Protein AF-A0A812RNB4-F1 (afdb_monomer)

Mean predicted aligned error: 12.0 Å

Solvent-accessible surface area (backbone atoms only — not comparable to full-atom values): 16875 Å² total; per-residue (Å²): 140,83,82,80,74,86,53,72,66,60,58,54,56,66,60,72,70,69,96,80,83,89,75,88,84,86,41,79,66,60,53,51,52,50,57,51,48,50,57,51,41,53,50,50,52,50,51,50,54,50,50,53,50,50,50,54,50,51,52,52,49,51,53,48,42,62,69,29,54,70,90,65,76,49,40,36,34,37,42,73,89,81,45,88,42,74,38,59,64,68,49,54,68,63,43,36,67,64,71,56,52,77,64,80,80,35,28,44,36,42,35,38,27,36,82,40,60,73,92,49,39,90,76,42,85,76,53,42,79,55,96,92,42,33,28,34,77,74,34,74,53,68,45,81,44,44,93,36,50,40,67,35,85,64,89,50,102,52,17,46,54,72,67,54,51,50,54,47,40,47,48,60,73,68,59,83,59,52,51,29,26,40,36,37,41,38,39,49,46,60,86,68,52,68,57,53,46,48,51,52,52,51,51,28,40,75,57,68,37,90,50,53,70,50,69,50,72,45,44,72,47,79,46,48,34,38,44,66,33,44,69,30,47,27,63,71,31,67,66,48,48,51,56,25,56,74,33,66,70,47,32,66,54,48,56,58,51,47,65,69,41,40,66,49,61,76,37,64,33,37,28,28,48,72,65,57,66,68,63,53,41,68,75,45,59,81,32,53,40,53,80,40,78,49,92,122

Radius of gyration: 32.08 Å; Cα contacts (8 Å, |Δi|>4): 403; chains: 1; bounding box: 84×55×82 Å

pLDDT: mean 81.85, std 12.14, range [37.28, 93.94]

Nearest PDB structures (foldseek):
  4g1g-assembly1_A  TM=2.747E-01  e=9.070E+00  Newcastle disease virus (STRAIN AUSTRALIA-VICTORIA/32)

Sequence (296 aa):
VQKDSPNAKEILIAVGGGTGAGTGTGSAKMDRDLIRRMRYQDKVVLVLMLAAYFIALMFTASLAYRQASNSSPVRFYGDPRVEDLMTDNADADDFLHVFAQPPRSVQLCIQGMLPVPTLLAHLVDGSLEWQGCFYRHVFSFGLDLTPFIVHEEEGRSSGLEADGVETLRKFLREDVNDLATVQLVKEVSWDRWEELATNIKHKIRQKGFDGLIHVSWRNTETLTVYKNRTWANFLHRGITRVLLALSVVGYMWYAPYMYFRQRGPEVHPKFKVDIDIESYWQLIGEKINERGFDPQ

Secondary structure (DSSP, 8-state):
---PPPPHHHHHHHHTT--------S-HHHHHHHHHHHHHHHHHHHHHHHHHHHHHHHHHHHHHHHHH----S--EEE-TTT---EES---HHHHHHHHSPPPS--EEEEEEEEEE-GGGTTTSTTEEEETTEEEEEEEEEEEE-GGGEEE--SSSTT---HHHHHHHHHHHHH---TT--EEEEEEEE-TTHHHHHHHHHHHHHHTT--SEEEEEEE-EEEEEEEE--HHHHHHHSHHHHHHHHHSHHHHHHHHHHHHHHS---EE--EEEE-S-HHHHHHHHTTTEETTEE---

Structure (mmCIF, N/CA/C/O backbone):
data_AF-A0A812RNB4-F1
#
_entry.id   AF-A0A812RNB4-F1
#
loop_
_atom_site.group_PDB
_atom_site.id
_atom_site.type_symbol
_atom_site.label_atom_id
_atom_site.label_alt_id
_atom_site.label_comp_id
_atom_site.label_asym_id
_atom_site.label_entity_id
_atom_site.label_seq_id
_atom_site.pdbx_PDB_ins_code
_atom_site.Cartn_x
_atom_site.Cartn_y
_atom_site.Cartn_z
_atom_site.occupancy
_atom_site.B_iso_or_equiv
_atom_site.auth_seq_id
_atom_site.auth_comp_id
_atom_site.auth_asym_id
_atom_site.auth_atom_id
_atom_site.pdbx_PDB_model_num
ATOM 1 N N . VAL A 1 1 ? 36.176 37.727 -45.008 1.00 39.59 1 VAL A N 1
ATOM 2 C CA . VAL A 1 1 ? 36.807 36.850 -43.991 1.00 39.59 1 VAL A CA 1
ATOM 3 C C . VAL A 1 1 ? 36.036 35.545 -43.978 1.00 39.59 1 VAL A C 1
ATOM 5 O O . VAL A 1 1 ? 34.928 35.497 -43.461 1.00 39.59 1 VAL A O 1
ATOM 8 N N . GLN A 1 2 ? 36.559 34.551 -44.689 1.00 37.28 2 GLN A N 1
ATOM 9 C CA . GLN A 1 2 ? 35.885 33.287 -44.973 1.00 37.28 2 GLN A CA 1
ATOM 10 C C . GLN A 1 2 ? 36.116 32.342 -43.790 1.00 37.28 2 GLN A C 1
ATOM 12 O O . GLN A 1 2 ? 37.248 32.139 -43.357 1.00 37.28 2 GLN A O 1
ATOM 17 N N . LYS A 1 3 ? 35.026 31.885 -43.175 1.00 44.44 3 LYS A N 1
ATOM 18 C CA . LYS A 1 3 ? 35.033 31.101 -41.938 1.00 44.44 3 LYS A CA 1
ATOM 19 C C . LYS A 1 3 ? 35.119 29.623 -42.316 1.00 44.44 3 LYS A C 1
ATOM 21 O O . LYS A 1 3 ? 34.094 28.952 -42.389 1.00 44.44 3 LYS A O 1
ATOM 26 N N . ASP A 1 4 ? 36.329 29.152 -42.604 1.00 50.94 4 ASP A N 1
ATOM 27 C CA . ASP A 1 4 ? 36.563 27.745 -42.933 1.00 50.94 4 ASP A CA 1
ATOM 28 C C . ASP A 1 4 ? 36.151 26.858 -41.755 1.00 50.94 4 ASP A C 1
ATOM 30 O O . ASP A 1 4 ? 36.626 26.995 -40.622 1.00 50.94 4 ASP A O 1
ATOM 34 N N . SER A 1 5 ? 35.192 25.975 -42.023 1.00 51.00 5 SER A N 1
ATOM 35 C CA . SER A 1 5 ? 34.792 24.925 -41.093 1.00 51.00 5 SER A CA 1
ATOM 36 C C . SER A 1 5 ? 35.886 23.857 -41.065 1.00 51.00 5 SER A C 1
ATOM 38 O O . SER A 1 5 ? 36.316 23.421 -42.132 1.00 51.00 5 SER A O 1
ATOM 40 N N . PRO A 1 6 ? 36.366 23.448 -39.878 1.00 55.75 6 PRO A N 1
ATOM 41 C CA . PRO A 1 6 ? 37.487 22.523 -39.774 1.00 55.75 6 PRO A CA 1
ATOM 42 C C . PRO A 1 6 ? 37.132 21.166 -40.390 1.00 55.75 6 PRO A C 1
ATOM 44 O O . PRO A 1 6 ? 36.057 20.615 -40.145 1.00 55.75 6 PRO A O 1
ATOM 47 N N . ASN A 1 7 ? 38.051 20.638 -41.196 1.00 68.94 7 ASN A N 1
ATOM 48 C CA . ASN A 1 7 ? 37.883 19.392 -41.934 1.00 68.94 7 ASN A CA 1
ATOM 49 C C . ASN A 1 7 ? 37.994 18.193 -40.971 1.00 68.94 7 ASN A C 1
ATOM 51 O O . ASN A 1 7 ? 38.872 18.164 -40.109 1.00 68.94 7 ASN A O 1
ATOM 55 N N . ALA A 1 8 ? 37.139 17.175 -41.113 1.00 59.25 8 ALA A N 1
ATOM 56 C CA . ALA A 1 8 ? 37.079 16.029 -40.192 1.00 59.25 8 ALA A CA 1
ATOM 57 C C . ALA A 1 8 ? 38.430 15.297 -40.036 1.00 59.25 8 ALA A C 1
ATOM 59 O O . ALA A 1 8 ? 38.740 14.773 -38.967 1.00 59.25 8 ALA A O 1
ATOM 60 N N . LYS A 1 9 ? 39.270 15.326 -41.079 1.00 59.88 9 LYS A N 1
ATOM 61 C CA . LYS A 1 9 ? 40.642 14.795 -41.047 1.00 59.88 9 LYS A CA 1
ATOM 62 C C . LYS A 1 9 ? 41.574 15.575 -40.117 1.00 59.88 9 LYS A C 1
ATOM 64 O O . LYS A 1 9 ? 42.386 14.961 -39.436 1.00 59.88 9 LYS A O 1
ATOM 69 N N . GLU A 1 10 ? 41.455 16.899 -40.058 1.00 61.97 10 GLU A N 1
ATOM 70 C CA . GLU A 1 10 ? 42.281 17.734 -39.173 1.00 61.97 10 GLU A CA 1
ATOM 71 C C . GLU A 1 10 ? 41.928 17.502 -37.703 1.00 61.97 10 GLU A C 1
ATOM 73 O O . GLU A 1 10 ? 42.813 17.462 -36.850 1.00 61.97 10 GLU A O 1
ATOM 78 N N . ILE A 1 11 ? 40.644 17.270 -37.417 1.00 61.22 11 ILE A N 1
ATOM 79 C CA . ILE A 1 11 ? 40.165 16.893 -36.083 1.00 61.22 11 ILE A CA 1
ATOM 80 C C . ILE A 1 11 ? 40.724 15.517 -35.690 1.00 61.22 11 ILE A C 1
ATOM 82 O O . ILE A 1 11 ? 41.212 15.353 -34.576 1.00 61.22 11 ILE A O 1
ATOM 86 N N . LEU A 1 12 ? 40.720 14.547 -36.611 1.00 57.31 12 LEU A N 1
ATOM 87 C CA . LEU A 1 12 ? 41.233 13.195 -36.367 1.00 57.31 12 LEU A CA 1
ATOM 88 C C . LEU A 1 12 ? 42.749 13.184 -36.086 1.00 57.31 12 LEU A C 1
ATOM 90 O O . LEU A 1 12 ? 43.207 12.512 -35.165 1.00 57.31 12 LEU A O 1
ATOM 94 N N . ILE A 1 13 ? 43.522 13.967 -36.847 1.00 64.12 13 ILE A N 1
ATOM 95 C CA . ILE A 1 13 ? 44.979 14.091 -36.681 1.00 64.12 13 ILE A CA 1
ATOM 96 C C . ILE A 1 13 ? 45.325 14.805 -35.367 1.00 64.12 13 ILE A C 1
ATOM 98 O O . ILE A 1 13 ? 46.265 14.407 -34.683 1.00 64.12 13 ILE A O 1
ATOM 102 N N . ALA A 1 14 ? 44.550 15.819 -34.972 1.00 57.12 14 ALA A N 1
ATOM 103 C CA . ALA A 1 14 ? 44.759 16.524 -33.708 1.00 57.12 14 ALA A CA 1
ATOM 104 C C . ALA A 1 14 ? 44.495 15.646 -32.467 1.00 57.12 14 ALA A C 1
ATOM 106 O O . ALA A 1 14 ? 45.086 15.894 -31.421 1.00 57.12 14 ALA A O 1
ATOM 107 N N . VAL A 1 15 ? 43.645 14.618 -32.577 1.00 56.69 15 VAL A N 1
ATOM 108 C CA . VAL A 1 15 ? 43.324 13.679 -31.483 1.00 56.69 15 VAL A CA 1
ATOM 109 C C . VAL A 1 15 ? 44.385 12.576 -31.327 1.00 56.69 15 VAL A C 1
ATOM 111 O O . VAL A 1 15 ? 44.610 12.102 -30.216 1.00 56.69 15 VAL A O 1
ATOM 114 N N . GLY A 1 16 ? 45.081 12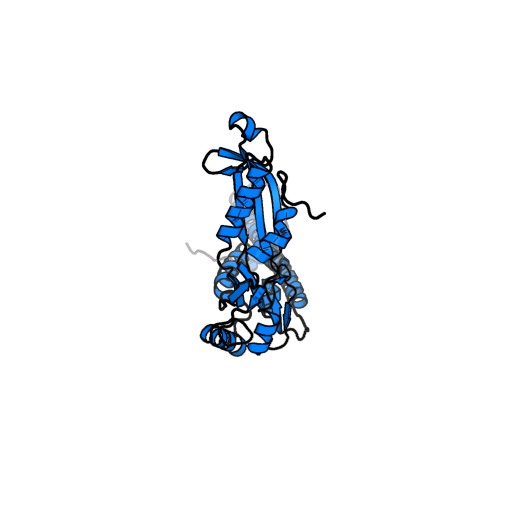.191 -32.402 1.00 55.28 16 GLY A N 1
ATOM 115 C CA . GLY A 1 16 ? 46.075 11.104 -32.392 1.00 55.28 16 GLY A CA 1
ATOM 116 C C . GLY A 1 16 ? 47.450 11.440 -31.789 1.00 55.28 16 GLY A C 1
ATOM 117 O O . GLY A 1 16 ? 48.298 10.557 -31.711 1.00 55.28 16 GLY A O 1
ATOM 118 N N . GLY A 1 17 ? 47.697 12.692 -31.382 1.00 59.34 17 GLY A N 1
ATOM 119 C CA . GLY A 1 17 ? 49.034 13.200 -31.026 1.00 59.34 17 GLY A CA 1
ATOM 120 C C . GLY A 1 17 ? 49.521 12.979 -29.584 1.00 59.34 17 GLY A C 1
ATOM 121 O O . GLY A 1 17 ? 50.677 13.279 -29.300 1.00 59.34 17 GLY A O 1
ATOM 122 N N . GLY A 1 18 ? 48.690 12.450 -28.680 1.00 48.50 18 GLY A N 1
ATOM 123 C CA . GLY A 1 18 ? 49.078 12.172 -27.287 1.00 48.50 18 GLY A CA 1
ATOM 124 C C . GLY A 1 18 ? 49.087 13.393 -26.347 1.00 48.50 18 GLY A C 1
ATOM 125 O O . GLY A 1 18 ? 49.234 14.543 -26.754 1.00 48.50 18 GLY A O 1
ATOM 126 N N . THR A 1 19 ? 48.885 13.140 -25.050 1.00 48.94 19 THR A N 1
ATOM 127 C CA . THR A 1 19 ? 48.767 14.134 -23.964 1.00 48.94 19 THR A CA 1
ATOM 128 C C . THR A 1 19 ? 50.142 14.593 -23.456 1.00 48.94 19 THR A C 1
ATOM 130 O O . THR A 1 19 ? 50.545 14.259 -22.345 1.00 48.94 19 THR A O 1
ATOM 133 N N . GLY A 1 20 ? 50.903 15.321 -24.271 1.00 48.19 20 GLY A N 1
ATOM 134 C CA . GLY A 1 20 ? 52.162 15.947 -23.847 1.00 48.19 20 GLY A CA 1
ATOM 135 C C . GLY A 1 20 ? 51.942 17.396 -23.417 1.00 48.19 20 GLY A C 1
ATOM 136 O O . GLY A 1 20 ? 51.876 18.279 -24.268 1.00 48.19 20 GLY A O 1
ATOM 137 N N . ALA A 1 21 ? 51.816 17.655 -22.114 1.00 48.50 21 ALA A N 1
ATOM 138 C CA . ALA A 1 21 ? 51.776 19.008 -21.562 1.00 48.50 21 ALA A CA 1
ATOM 139 C C . ALA A 1 21 ? 53.183 19.467 -21.149 1.00 48.50 21 ALA A C 1
ATOM 141 O O . ALA A 1 21 ? 53.895 18.737 -20.465 1.00 48.50 21 ALA A O 1
ATOM 142 N N . GLY A 1 22 ? 53.531 20.710 -21.490 1.00 47.00 22 GLY A N 1
ATOM 143 C CA . GLY A 1 22 ? 54.577 21.463 -20.794 1.00 47.00 22 GLY A CA 1
ATOM 144 C C . GLY A 1 22 ? 55.766 21.867 -21.656 1.00 47.00 22 GLY A C 1
ATOM 145 O O . GLY A 1 22 ? 56.783 21.188 -21.667 1.00 47.00 22 GLY A O 1
ATOM 146 N N . THR A 1 23 ? 55.649 23.001 -22.347 1.00 45.19 23 THR A N 1
ATOM 147 C CA . THR A 1 23 ? 56.653 24.087 -22.420 1.00 45.19 23 THR A CA 1
ATOM 148 C C . THR A 1 23 ? 56.200 25.087 -23.485 1.00 45.19 23 THR A C 1
ATOM 150 O O . THR A 1 23 ? 55.916 24.722 -24.624 1.00 45.19 23 THR A O 1
ATOM 153 N N . GLY A 1 24 ? 56.045 26.356 -23.093 1.00 49.50 24 GLY A N 1
ATOM 154 C CA . GLY A 1 24 ? 55.652 27.428 -24.007 1.00 49.50 24 GLY A CA 1
ATOM 155 C C . GLY A 1 24 ? 56.686 27.568 -25.119 1.00 49.50 24 GLY A C 1
ATOM 156 O O . GLY A 1 24 ? 57.874 27.731 -24.853 1.00 49.50 24 GLY A O 1
ATOM 157 N N . THR A 1 25 ? 56.234 27.500 -26.368 1.00 56.12 25 THR A N 1
ATOM 158 C CA . THR A 1 25 ? 57.116 27.465 -27.550 1.00 56.12 25 THR A CA 1
ATOM 159 C C . THR A 1 25 ? 57.567 28.857 -28.010 1.00 56.12 25 THR A C 1
ATOM 161 O O . THR A 1 25 ? 58.155 29.011 -29.078 1.00 56.12 25 THR A O 1
ATOM 164 N N . GLY A 1 26 ? 57.283 29.893 -27.213 1.00 53.47 26 GLY A N 1
ATOM 165 C CA . GLY A 1 26 ? 57.751 31.261 -27.439 1.00 53.47 26 GLY A CA 1
ATOM 166 C C . GLY A 1 26 ? 57.044 32.016 -28.570 1.00 53.47 26 GLY A C 1
ATOM 167 O O . GLY A 1 26 ? 57.447 33.134 -28.882 1.00 53.47 26 GLY A O 1
ATOM 168 N N . SER A 1 27 ? 55.983 31.469 -29.181 1.00 58.19 27 SER A N 1
ATOM 169 C CA . SER A 1 27 ? 55.213 32.179 -30.211 1.00 58.19 27 SER A CA 1
ATOM 170 C C . SER A 1 27 ? 53.708 32.195 -29.918 1.00 58.19 27 SER A C 1
ATOM 172 O O . SER A 1 27 ? 53.047 31.164 -29.805 1.00 58.19 27 SER A O 1
ATOM 174 N N . ALA A 1 28 ? 53.130 33.400 -29.859 1.00 57.22 28 ALA A N 1
ATOM 175 C CA . ALA A 1 28 ? 51.725 33.616 -29.494 1.00 57.22 28 ALA A CA 1
ATOM 176 C C . ALA A 1 28 ? 50.710 32.985 -30.472 1.00 57.22 28 ALA A C 1
ATOM 178 O O . ALA A 1 28 ? 49.550 32.778 -30.111 1.00 57.22 28 ALA A O 1
ATOM 179 N N . LYS A 1 29 ? 51.119 32.689 -31.716 1.00 59.09 29 LYS A N 1
ATOM 180 C CA . LYS A 1 29 ? 50.293 31.948 -32.685 1.00 59.09 29 LYS A CA 1
ATOM 181 C C . LYS A 1 29 ? 50.290 30.445 -32.392 1.00 59.09 29 LYS A C 1
ATOM 183 O O . LYS A 1 29 ? 49.218 29.849 -32.394 1.00 59.09 29 LYS A O 1
ATOM 188 N N . MET A 1 30 ? 51.449 29.862 -32.079 1.00 59.09 30 MET A N 1
ATOM 189 C CA . MET A 1 30 ? 51.566 28.432 -31.779 1.00 59.09 30 MET A CA 1
ATOM 190 C C . MET A 1 30 ? 50.922 28.086 -30.436 1.00 59.09 30 MET A C 1
ATOM 192 O O . MET A 1 30 ? 50.197 27.101 -30.362 1.00 59.09 30 MET A O 1
ATOM 196 N N . ASP A 1 31 ? 51.055 28.952 -29.426 1.00 57.94 31 ASP A N 1
ATOM 197 C CA . ASP A 1 31 ? 50.387 28.770 -28.131 1.00 57.94 31 ASP A CA 1
ATOM 198 C C . ASP A 1 31 ? 48.853 28.899 -28.247 1.00 57.94 31 ASP A C 1
ATOM 200 O O . ASP A 1 31 ? 48.115 28.148 -27.606 1.00 57.94 31 ASP A O 1
ATOM 204 N N . ARG A 1 32 ? 48.334 29.786 -29.118 1.00 63.91 32 ARG A N 1
ATOM 205 C CA . ARG A 1 32 ? 46.885 29.861 -29.404 1.00 63.91 32 ARG A CA 1
ATOM 206 C C . ARG A 1 32 ? 46.358 28.594 -30.074 1.00 63.91 32 ARG A C 1
ATOM 208 O O . ARG A 1 32 ? 45.274 28.140 -29.707 1.00 63.91 32 ARG A O 1
ATOM 215 N N . ASP A 1 33 ? 47.100 28.024 -31.018 1.00 65.75 33 ASP A N 1
ATOM 216 C CA . ASP A 1 33 ? 46.712 26.775 -31.680 1.00 65.75 33 ASP A CA 1
ATOM 217 C C . ASP A 1 33 ? 46.832 25.562 -30.748 1.00 65.75 33 ASP A C 1
ATOM 219 O O . ASP A 1 33 ? 45.961 24.690 -30.777 1.00 65.75 33 ASP A O 1
ATOM 223 N N . LEU A 1 34 ? 47.824 25.536 -29.852 1.00 62.16 34 LEU A N 1
ATOM 224 C CA . LEU A 1 34 ? 47.965 24.514 -28.807 1.00 62.16 34 LEU A CA 1
ATOM 225 C C . LEU A 1 34 ? 46.780 24.543 -27.831 1.00 62.16 34 LEU A C 1
ATOM 227 O O . LEU A 1 34 ? 46.135 23.519 -27.611 1.00 62.16 34 LEU A O 1
ATOM 231 N N . ILE A 1 35 ? 46.399 25.730 -27.343 1.00 64.75 35 ILE A N 1
ATOM 232 C CA . ILE A 1 35 ? 45.213 25.919 -26.487 1.00 64.75 35 ILE A CA 1
ATOM 233 C C . ILE A 1 35 ? 43.921 25.532 -27.228 1.00 64.75 35 ILE A C 1
ATOM 235 O O . ILE A 1 35 ? 42.968 25.035 -26.618 1.00 64.75 35 ILE A O 1
ATOM 239 N N . ARG A 1 36 ? 43.847 25.764 -28.545 1.00 66.06 36 ARG A N 1
ATOM 240 C CA . ARG A 1 36 ? 42.686 25.380 -29.360 1.00 66.06 36 ARG A CA 1
ATOM 241 C C . ARG A 1 36 ? 42.587 23.858 -29.514 1.00 66.06 36 ARG A C 1
ATOM 243 O O . ARG A 1 36 ? 41.486 23.326 -29.396 1.00 66.06 36 ARG A O 1
ATOM 250 N N . ARG A 1 37 ? 43.711 23.163 -29.721 1.00 66.75 37 ARG A N 1
ATOM 251 C CA . ARG A 1 37 ? 43.791 21.692 -29.810 1.00 66.75 37 ARG A CA 1
ATOM 252 C C . ARG A 1 37 ? 43.463 21.017 -28.483 1.00 66.75 37 ARG A C 1
ATOM 254 O O . ARG A 1 37 ? 42.636 20.114 -28.490 1.00 66.75 37 ARG A O 1
ATOM 261 N N . MET A 1 38 ? 43.985 21.525 -27.363 1.00 65.94 38 MET A N 1
ATOM 262 C CA . MET A 1 38 ? 43.623 21.032 -26.025 1.00 65.94 38 MET A CA 1
ATOM 263 C C . MET A 1 38 ? 42.113 21.131 -25.785 1.00 65.94 38 MET A C 1
ATOM 265 O O . MET A 1 38 ? 41.489 20.157 -25.387 1.00 65.94 38 MET A O 1
ATOM 269 N N . ARG A 1 39 ? 41.476 22.253 -26.156 1.00 74.62 39 ARG A N 1
ATOM 270 C CA . ARG A 1 39 ? 40.015 22.401 -26.027 1.00 74.62 39 ARG A CA 1
ATOM 271 C C . ARG A 1 39 ? 39.206 21.445 -26.906 1.00 74.62 39 ARG A C 1
ATOM 273 O O . ARG A 1 39 ? 38.095 21.084 -26.524 1.00 74.62 39 ARG A O 1
ATOM 280 N N . TYR A 1 40 ? 39.696 21.073 -28.089 1.00 76.19 40 TYR A N 1
ATOM 281 C CA . TYR A 1 40 ? 39.024 20.067 -28.920 1.00 76.19 40 TYR A CA 1
ATOM 282 C C . TYR A 1 40 ? 39.251 18.656 -28.385 1.00 76.19 40 TYR A C 1
ATOM 284 O O . TYR A 1 40 ? 38.309 17.871 -28.344 1.00 76.19 40 TYR A O 1
ATOM 292 N N . GLN A 1 41 ? 40.463 18.358 -27.928 1.00 74.88 41 GLN A N 1
ATOM 293 C CA . GLN A 1 41 ? 40.821 17.076 -27.340 1.00 74.88 41 GLN A CA 1
ATOM 294 C C . GLN A 1 41 ? 40.041 16.820 -26.045 1.00 74.88 41 GLN A C 1
ATOM 296 O O . GLN A 1 41 ? 39.418 15.770 -25.933 1.00 74.88 41 GLN A O 1
ATOM 301 N N . ASP A 1 42 ? 39.944 17.799 -25.143 1.00 79.25 42 ASP A N 1
ATOM 302 C CA . ASP A 1 42 ? 39.138 17.700 -23.918 1.00 79.25 42 ASP A CA 1
ATOM 303 C C . ASP A 1 42 ? 37.658 17.452 -24.229 1.00 79.25 42 ASP A C 1
ATOM 305 O O . ASP A 1 42 ? 37.008 16.626 -23.591 1.00 79.25 42 ASP A O 1
ATOM 309 N N . LYS A 1 43 ? 37.115 18.112 -25.263 1.00 82.50 43 LYS A N 1
ATOM 310 C CA . LYS A 1 43 ? 35.740 17.866 -25.722 1.00 82.50 43 LYS A CA 1
ATOM 311 C C . LYS A 1 43 ? 35.559 16.457 -26.279 1.00 82.50 43 LYS A C 1
ATOM 313 O O . LYS A 1 43 ? 34.541 15.835 -25.998 1.00 82.50 43 LYS A O 1
ATOM 318 N N . VAL A 1 44 ? 36.517 15.954 -27.058 1.00 86.38 44 VAL A N 1
ATOM 319 C CA . VAL A 1 44 ? 36.470 14.594 -27.617 1.00 86.38 44 VAL A CA 1
ATOM 320 C C . VAL A 1 44 ? 36.559 13.554 -26.504 1.00 86.38 44 VAL A C 1
ATOM 322 O O . VAL A 1 44 ? 35.759 12.623 -26.490 1.00 86.38 44 VAL A O 1
ATOM 325 N N . VAL A 1 45 ? 37.465 13.739 -25.542 1.00 87.56 45 VAL A N 1
ATOM 326 C CA . VAL A 1 45 ? 37.587 12.870 -24.364 1.00 87.56 45 VAL A CA 1
ATOM 327 C C . VAL A 1 45 ? 36.291 12.878 -23.554 1.00 87.56 45 VAL A C 1
ATOM 329 O O . VAL A 1 45 ? 35.794 11.813 -23.201 1.00 87.56 45 VAL A O 1
ATOM 332 N N . LEU A 1 46 ? 35.688 14.049 -23.328 1.00 87.31 46 LEU A N 1
ATOM 333 C CA . LEU A 1 46 ? 34.408 14.168 -22.627 1.00 87.31 46 LEU A CA 1
ATOM 334 C C . LEU A 1 46 ? 33.272 13.451 -23.373 1.00 87.31 46 LEU A C 1
ATOM 336 O O . LEU A 1 46 ? 32.489 12.739 -22.747 1.00 87.31 46 LEU A O 1
ATOM 340 N N . VAL A 1 47 ? 33.195 13.582 -24.703 1.00 89.19 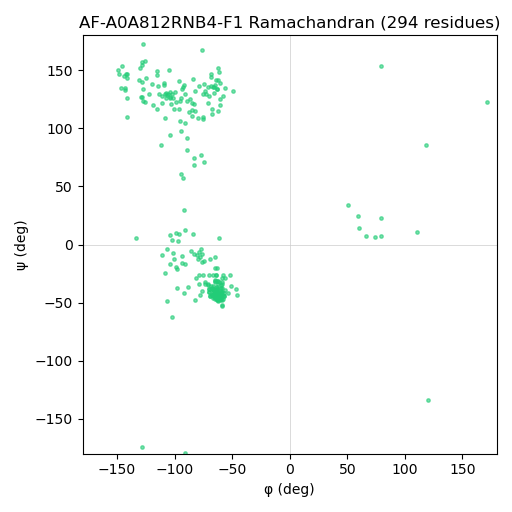47 VAL A N 1
ATOM 341 C CA . VAL A 1 47 ? 32.207 12.868 -25.533 1.00 89.19 47 VAL A CA 1
ATOM 342 C C . VAL A 1 47 ? 32.435 11.357 -25.494 1.00 89.19 47 VAL A C 1
ATOM 344 O O . VAL A 1 47 ? 31.472 10.603 -25.384 1.00 89.19 47 VAL A O 1
ATOM 347 N N . LEU A 1 48 ? 33.688 10.901 -25.541 1.00 89.81 48 LEU A N 1
ATOM 348 C CA . LEU A 1 48 ? 34.028 9.480 -25.464 1.00 89.81 48 LEU A CA 1
ATOM 349 C C . LEU A 1 48 ? 33.668 8.907 -24.087 1.00 89.81 48 LEU A C 1
ATOM 351 O O . LEU A 1 48 ? 33.055 7.846 -24.012 1.00 89.81 48 LEU A O 1
ATOM 355 N N . MET A 1 49 ? 33.962 9.635 -23.007 1.00 89.88 49 MET A N 1
ATOM 356 C CA . MET A 1 49 ? 33.576 9.254 -21.646 1.00 89.88 49 MET A CA 1
ATOM 357 C C . MET A 1 49 ? 32.051 9.180 -21.493 1.00 89.88 49 MET A C 1
ATOM 359 O O . MET A 1 49 ? 31.533 8.220 -20.925 1.00 89.88 49 MET A O 1
ATOM 363 N N . LEU A 1 50 ? 31.322 10.148 -22.058 1.00 88.50 50 LEU A N 1
ATOM 364 C CA . LEU A 1 50 ? 29.861 10.143 -22.087 1.00 88.50 50 LEU A CA 1
ATOM 365 C C . LEU A 1 50 ? 29.314 8.944 -22.881 1.00 88.50 50 LEU A C 1
ATOM 367 O O . LEU A 1 50 ? 28.385 8.278 -22.429 1.00 88.50 50 LEU A O 1
ATOM 371 N N . ALA A 1 51 ? 29.904 8.629 -24.037 1.00 90.38 51 ALA A N 1
ATOM 372 C CA . ALA A 1 51 ? 29.520 7.471 -24.841 1.00 90.38 51 ALA A CA 1
ATOM 373 C C . ALA A 1 51 ? 29.772 6.152 -24.094 1.00 90.38 51 ALA A C 1
ATOM 375 O O . ALA A 1 51 ? 28.888 5.300 -24.047 1.00 90.38 51 ALA A O 1
ATOM 376 N N . ALA A 1 52 ? 30.936 6.002 -23.453 1.00 91.56 52 ALA A N 1
ATOM 377 C CA . ALA A 1 52 ? 31.257 4.838 -22.628 1.00 91.56 52 ALA A CA 1
ATOM 378 C C . ALA A 1 52 ? 30.264 4.675 -21.463 1.00 91.56 52 ALA A C 1
ATOM 380 O O . ALA A 1 52 ? 29.793 3.567 -21.203 1.00 91.56 52 ALA A O 1
ATOM 381 N N . TYR A 1 53 ? 29.883 5.780 -20.817 1.00 89.31 53 TYR A N 1
ATOM 382 C CA . TYR A 1 53 ? 28.853 5.793 -19.780 1.00 89.31 53 TYR A CA 1
ATOM 383 C C . TYR A 1 53 ? 27.494 5.307 -20.310 1.00 89.31 53 TYR A C 1
ATOM 385 O O . TYR A 1 53 ? 26.891 4.411 -19.719 1.00 89.31 53 TYR A O 1
ATOM 393 N N . PHE A 1 54 ? 27.031 5.814 -21.458 1.00 86.69 54 PHE A N 1
ATOM 394 C CA . PHE A 1 54 ? 25.781 5.347 -22.068 1.00 86.69 54 PHE A CA 1
ATOM 395 C C . PHE A 1 54 ? 25.833 3.874 -22.485 1.00 86.69 54 PHE A C 1
ATOM 397 O O . PHE A 1 54 ? 24.850 3.163 -22.293 1.00 86.69 54 PHE A O 1
ATOM 404 N N . ILE A 1 55 ? 26.965 3.388 -23.001 1.00 91.31 55 ILE A N 1
ATOM 405 C CA . ILE A 1 55 ? 27.144 1.967 -23.332 1.00 91.31 55 ILE A CA 1
ATOM 406 C C . ILE A 1 55 ? 26.989 1.105 -22.073 1.00 91.31 55 ILE A C 1
ATOM 408 O O . ILE A 1 55 ? 26.252 0.118 -22.097 1.00 91.31 55 ILE A O 1
ATOM 412 N N . ALA A 1 56 ? 27.618 1.495 -20.961 1.00 89.50 56 ALA A N 1
ATOM 413 C CA . ALA A 1 56 ? 27.504 0.780 -19.691 1.00 89.50 56 ALA A CA 1
ATOM 414 C C . ALA A 1 56 ? 26.061 0.778 -19.149 1.00 89.50 56 ALA A C 1
ATOM 416 O O . ALA A 1 56 ? 25.567 -0.262 -18.700 1.00 89.50 56 ALA A O 1
ATOM 417 N N . LEU A 1 57 ? 25.356 1.913 -19.244 1.00 87.12 57 LEU A N 1
ATOM 418 C CA . LEU A 1 57 ? 23.940 2.005 -18.876 1.00 87.12 57 LEU A CA 1
ATOM 419 C C . LEU A 1 57 ? 23.064 1.097 -19.745 1.00 87.12 57 LEU A C 1
ATOM 421 O O . LEU A 1 57 ? 22.264 0.334 -19.209 1.00 87.12 57 LEU A O 1
ATOM 425 N N . MET A 1 58 ? 23.228 1.139 -21.070 1.00 86.75 58 MET A N 1
ATOM 426 C CA . MET A 1 58 ? 22.448 0.323 -22.008 1.00 86.75 58 MET A CA 1
ATOM 427 C C . MET A 1 58 ? 22.700 -1.170 -21.808 1.00 86.75 58 MET A C 1
ATOM 429 O O . MET A 1 58 ? 21.763 -1.968 -21.846 1.00 86.75 58 MET A O 1
ATOM 433 N N . PHE A 1 59 ? 23.948 -1.558 -21.542 1.00 90.69 59 PHE A N 1
ATOM 434 C CA . PHE A 1 59 ? 24.293 -2.940 -21.227 1.00 90.69 59 PHE A CA 1
ATOM 435 C C . PHE A 1 59 ? 23.616 -3.406 -19.931 1.00 90.69 59 PHE A C 1
ATOM 437 O O . PHE A 1 59 ? 22.966 -4.452 -19.909 1.00 90.69 59 PHE A O 1
ATOM 444 N N . THR A 1 60 ? 23.686 -2.593 -18.874 1.00 87.94 60 THR A N 1
ATOM 445 C CA . THR A 1 60 ? 23.048 -2.896 -17.584 1.00 87.94 60 THR A CA 1
ATOM 446 C C . THR A 1 60 ? 21.522 -2.963 -17.714 1.00 87.94 60 THR A C 1
ATOM 448 O O . THR A 1 60 ? 20.896 -3.886 -17.193 1.00 87.94 60 THR A O 1
ATOM 451 N N . ALA A 1 61 ? 20.916 -2.041 -18.466 1.00 85.00 61 ALA A N 1
ATOM 452 C CA . ALA A 1 61 ? 19.485 -2.038 -18.757 1.00 85.00 61 ALA A CA 1
ATOM 453 C C . ALA A 1 61 ? 19.054 -3.279 -19.557 1.00 85.00 61 ALA A C 1
ATOM 455 O O . ALA A 1 61 ? 18.040 -3.890 -19.234 1.00 85.00 61 ALA A O 1
ATOM 456 N N . SER A 1 62 ? 19.842 -3.699 -20.551 1.00 87.25 62 SER A N 1
ATOM 457 C CA . SER A 1 62 ? 19.579 -4.906 -21.346 1.00 87.25 62 SER A CA 1
ATOM 458 C C . SER A 1 62 ? 19.589 -6.178 -20.490 1.00 87.25 62 SER A C 1
ATOM 460 O O . SER A 1 62 ? 18.678 -7.006 -20.587 1.00 87.25 62 SER A O 1
ATOM 462 N N . LEU A 1 63 ? 20.570 -6.312 -19.589 1.00 87.31 63 LEU A N 1
ATOM 463 C CA . LEU A 1 63 ? 20.614 -7.418 -18.628 1.00 87.31 63 LEU A CA 1
ATOM 464 C C . LEU A 1 63 ? 19.407 -7.394 -17.685 1.00 87.31 63 LEU A C 1
ATOM 466 O O . LEU A 1 63 ? 18.761 -8.422 -17.481 1.00 87.31 63 LEU A O 1
ATOM 470 N N . ALA A 1 64 ? 19.064 -6.219 -17.154 1.00 85.25 64 ALA A N 1
ATOM 471 C CA . ALA A 1 64 ? 17.910 -6.059 -16.279 1.00 85.25 64 ALA A CA 1
ATOM 472 C C . ALA A 1 64 ? 16.581 -6.367 -16.993 1.00 85.25 64 ALA A C 1
ATOM 474 O O . ALA A 1 64 ? 15.707 -6.976 -16.378 1.00 85.25 64 ALA A O 1
ATOM 475 N N . TYR A 1 65 ? 16.441 -6.018 -18.277 1.00 86.56 65 TYR A N 1
ATOM 476 C CA . TYR A 1 65 ? 15.270 -6.339 -19.100 1.00 86.56 65 TYR A CA 1
ATOM 477 C C . TYR A 1 65 ? 15.141 -7.843 -19.342 1.00 86.56 65 TYR A C 1
ATOM 479 O O . TYR A 1 65 ? 14.073 -8.414 -19.134 1.00 86.56 65 TYR A O 1
ATOM 487 N N . ARG A 1 66 ? 16.242 -8.515 -19.702 1.00 85.06 66 ARG A N 1
ATOM 488 C CA . ARG A 1 66 ? 16.259 -9.978 -19.848 1.00 85.06 66 ARG A CA 1
ATOM 489 C C . ARG A 1 66 ? 15.878 -10.686 -18.554 1.00 85.06 66 ARG A C 1
ATOM 491 O O . ARG A 1 66 ? 15.113 -11.640 -18.594 1.00 85.06 66 ARG A O 1
ATOM 498 N N . GLN A 1 67 ? 16.367 -10.199 -17.417 1.00 84.19 67 GLN A N 1
ATOM 499 C CA . GLN A 1 67 ? 16.025 -10.762 -16.113 1.00 84.19 67 GLN A CA 1
ATOM 500 C C . GLN A 1 67 ? 14.570 -10.480 -15.697 1.00 84.19 67 GLN A C 1
ATOM 502 O O . GLN A 1 67 ? 14.008 -11.237 -14.916 1.00 84.19 67 GLN A O 1
ATOM 507 N N . ALA A 1 68 ? 13.958 -9.403 -16.198 1.00 82.50 68 ALA A N 1
ATOM 508 C CA . ALA A 1 68 ? 12.552 -9.080 -15.945 1.00 82.50 68 ALA A CA 1
ATOM 509 C C . ALA A 1 68 ? 11.573 -9.911 -16.796 1.00 82.50 68 ALA A C 1
ATOM 511 O O . ALA A 1 68 ? 10.366 -9.883 -16.545 1.00 82.50 68 ALA A O 1
ATOM 512 N N . SER A 1 69 ? 12.077 -10.640 -17.798 1.00 82.00 69 SER A N 1
ATOM 513 C CA . SER A 1 69 ? 11.282 -11.581 -18.580 1.00 82.00 69 SER A CA 1
ATOM 514 C C . SER A 1 69 ? 10.863 -12.746 -17.696 1.00 82.00 69 SER A C 1
ATOM 516 O O . SER A 1 69 ? 11.692 -13.550 -17.276 1.00 82.00 69 SER A O 1
ATOM 518 N N . ASN A 1 70 ? 9.566 -12.836 -17.430 1.00 77.94 70 ASN A N 1
ATOM 519 C CA . ASN A 1 70 ? 8.974 -13.900 -16.639 1.00 77.94 70 ASN A CA 1
ATOM 520 C C . ASN A 1 70 ? 8.224 -14.861 -17.570 1.00 77.94 70 ASN A C 1
ATOM 522 O O . ASN A 1 70 ? 7.430 -14.418 -18.396 1.00 77.94 70 ASN A O 1
ATOM 526 N N . SER A 1 71 ? 8.485 -16.162 -17.449 1.00 75.81 71 SER A N 1
ATOM 527 C CA . SER A 1 71 ? 7.776 -17.223 -18.181 1.00 75.81 71 SER A CA 1
ATOM 528 C C . SER A 1 71 ? 6.637 -17.848 -17.368 1.00 75.81 71 SER A C 1
ATOM 530 O O . SER A 1 71 ? 6.107 -18.885 -17.759 1.00 75.81 71 SER A O 1
ATOM 532 N N . SER A 1 72 ? 6.302 -17.269 -16.212 1.00 82.06 72 SER A N 1
ATOM 533 C CA . SER A 1 72 ? 5.187 -17.716 -15.377 1.00 82.06 72 SER A CA 1
ATOM 534 C C . SER A 1 72 ? 3.841 -17.536 -16.098 1.00 82.06 72 SER A C 1
ATOM 536 O O . SER A 1 72 ? 3.657 -16.514 -16.764 1.00 82.06 72 SER A O 1
ATOM 538 N N . PRO A 1 73 ? 2.884 -18.475 -15.944 1.00 84.50 73 PRO A N 1
ATOM 539 C CA . PRO A 1 73 ? 1.535 -18.347 -16.501 1.00 84.50 73 PRO A CA 1
ATOM 540 C C . PRO A 1 73 ? 0.691 -17.253 -15.824 1.00 84.50 73 PRO A C 1
ATOM 542 O O . PRO A 1 73 ? -0.351 -16.875 -16.354 1.00 84.50 73 PRO A O 1
ATOM 545 N N . VAL A 1 74 ? 1.137 -16.728 -14.676 1.00 86.62 74 VAL A N 1
ATOM 546 C CA . VAL A 1 74 ? 0.448 -15.666 -13.927 1.00 86.62 74 VAL A CA 1
ATOM 547 C C . VAL A 1 74 ? 0.263 -14.434 -14.811 1.00 86.62 74 VAL A C 1
ATOM 549 O O . VAL A 1 74 ? 1.235 -13.923 -15.367 1.00 86.62 74 VAL A O 1
ATOM 552 N N . ARG A 1 75 ? -0.966 -13.924 -14.916 1.00 85.50 75 ARG A N 1
ATOM 553 C CA . ARG A 1 75 ? -1.293 -12.717 -15.693 1.00 85.50 75 ARG A CA 1
ATOM 554 C C . ARG A 1 75 ? -1.372 -11.472 -14.830 1.00 85.50 75 ARG A C 1
ATOM 556 O O . ARG A 1 75 ? -0.933 -10.410 -15.272 1.00 85.50 75 ARG A O 1
ATOM 563 N N . PHE A 1 76 ? -1.890 -11.607 -13.617 1.00 89.00 76 PHE A N 1
ATOM 564 C CA . PHE A 1 76 ? -2.059 -10.508 -12.678 1.00 89.00 76 PHE A CA 1
ATOM 565 C C . PHE A 1 76 ? -1.500 -10.896 -11.317 1.00 89.00 76 PHE A C 1
ATOM 567 O O . PHE A 1 76 ? -1.646 -12.041 -10.889 1.00 89.00 76 PHE A O 1
ATOM 574 N N . TYR A 1 77 ? -0.863 -9.944 -10.645 1.00 90.19 77 TYR A N 1
ATOM 575 C CA . TYR A 1 77 ? -0.330 -10.134 -9.301 1.00 90.19 77 TYR A CA 1
ATOM 576 C C . TYR A 1 77 ? -0.535 -8.873 -8.455 1.00 90.19 77 TYR A C 1
ATOM 578 O O . TYR A 1 77 ? -0.470 -7.755 -8.970 1.00 90.19 77 TYR A O 1
ATOM 586 N N . GLY A 1 78 ? -0.823 -9.051 -7.169 1.00 88.25 78 GLY A N 1
ATOM 587 C CA . GLY A 1 78 ? -0.957 -7.969 -6.195 1.00 88.25 78 GLY A CA 1
ATOM 588 C C . GLY A 1 78 ? 0.398 -7.415 -5.764 1.00 88.25 78 GLY A C 1
ATOM 589 O O . GLY A 1 78 ? 1.443 -8.005 -6.033 1.00 88.25 78 GLY A O 1
ATOM 590 N N . ASP A 1 79 ? 0.403 -6.264 -5.092 1.00 84.69 79 ASP A N 1
ATOM 591 C CA . ASP A 1 79 ? 1.618 -5.770 -4.445 1.00 84.69 79 ASP A CA 1
ATOM 592 C C . ASP A 1 79 ? 2.072 -6.770 -3.359 1.00 84.69 79 ASP A C 1
ATOM 594 O O . ASP A 1 79 ? 1.382 -6.900 -2.343 1.00 84.69 79 ASP A O 1
ATOM 598 N N . PRO A 1 80 ? 3.244 -7.428 -3.506 1.00 79.94 80 PRO A N 1
ATOM 599 C CA . PRO A 1 80 ? 3.715 -8.438 -2.555 1.00 79.94 80 PRO A CA 1
ATOM 600 C C . PRO A 1 80 ? 4.011 -7.862 -1.163 1.00 79.94 80 PRO A C 1
ATOM 602 O O . PRO A 1 80 ? 4.255 -8.609 -0.220 1.00 79.94 80 PRO A O 1
ATOM 605 N N . ARG A 1 81 ? 4.034 -6.531 -1.019 1.00 78.25 81 ARG A N 1
ATOM 606 C CA . ARG A 1 81 ? 4.162 -5.858 0.280 1.00 78.25 81 ARG A CA 1
ATOM 607 C C . ARG A 1 81 ? 2.872 -5.886 1.090 1.00 78.25 81 ARG A C 1
ATOM 609 O O . ARG A 1 81 ? 2.945 -5.747 2.307 1.00 78.25 81 ARG A O 1
ATOM 616 N N . VAL A 1 82 ? 1.728 -5.986 0.414 1.00 75.88 82 VAL A N 1
ATOM 617 C CA . VAL A 1 82 ? 0.399 -5.968 1.028 1.00 75.88 82 VAL A CA 1
ATOM 618 C C . VAL A 1 82 ? -0.125 -7.397 1.096 1.00 75.88 82 VAL A C 1
ATOM 620 O O . VAL A 1 82 ? -0.269 -7.935 2.189 1.00 75.88 82 VAL A O 1
ATOM 623 N N . GLU A 1 83 ? -0.318 -8.041 -0.060 1.00 74.38 83 GLU A N 1
ATOM 624 C CA . GLU A 1 83 ? -0.789 -9.425 -0.156 1.00 74.38 83 GLU A CA 1
ATOM 625 C C . GLU A 1 83 ? -0.165 -10.135 -1.368 1.00 74.38 83 GLU A C 1
ATOM 627 O O . GLU A 1 83 ? -0.141 -9.603 -2.480 1.00 74.38 83 GLU A O 1
ATOM 632 N N . ASP A 1 84 ? 0.311 -11.368 -1.162 1.00 81.62 84 ASP A N 1
ATOM 633 C CA . ASP A 1 84 ? 0.846 -12.223 -2.230 1.00 81.62 84 ASP A CA 1
ATOM 634 C C . ASP A 1 84 ? -0.302 -12.953 -2.946 1.00 81.62 84 ASP A C 1
ATOM 636 O O . ASP A 1 84 ? -0.588 -14.126 -2.704 1.00 81.62 84 ASP A O 1
ATOM 640 N N . LEU A 1 85 ? -1.032 -12.200 -3.770 1.00 86.81 85 LEU A N 1
ATOM 641 C CA . LEU A 1 85 ? -2.159 -12.688 -4.563 1.00 86.81 85 LEU A CA 1
ATOM 642 C C . LEU A 1 85 ? -1.783 -12.723 -6.041 1.00 86.81 85 LEU A C 1
ATOM 644 O O . LEU A 1 85 ? -1.185 -11.783 -6.567 1.00 86.81 85 LEU A O 1
ATOM 648 N N . MET A 1 86 ? -2.168 -13.792 -6.733 1.00 89.56 86 MET A N 1
ATOM 649 C CA . MET A 1 86 ? -1.873 -13.982 -8.150 1.00 89.56 86 MET A CA 1
ATOM 650 C C . MET A 1 86 ? -2.977 -14.767 -8.850 1.00 89.56 86 MET A C 1
ATOM 652 O O . MET A 1 86 ? -3.578 -15.663 -8.264 1.00 89.56 86 MET A O 1
ATOM 656 N N . THR A 1 87 ? -3.215 -14.446 -10.120 1.00 89.31 87 THR A N 1
ATOM 657 C CA . THR A 1 87 ? -4.143 -15.188 -10.980 1.00 89.31 87 THR A CA 1
ATOM 658 C C . THR A 1 87 ? -3.631 -15.240 -12.418 1.00 89.31 87 THR A C 1
ATOM 660 O O . THR A 1 87 ? -2.983 -14.311 -12.917 1.00 89.31 87 THR A O 1
ATOM 663 N N . ASP A 1 88 ? -3.885 -16.356 -13.087 1.00 86.56 88 ASP A N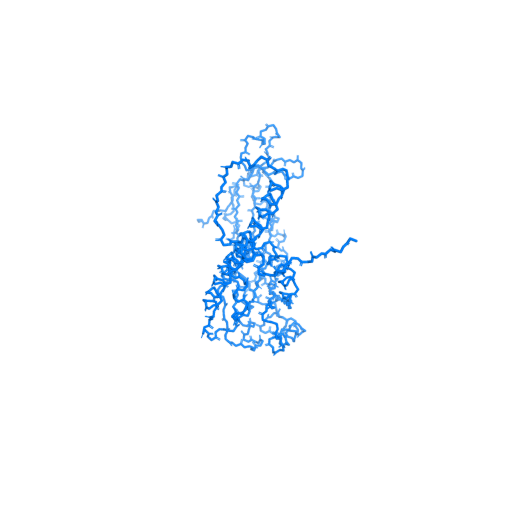 1
ATOM 664 C CA . ASP A 1 88 ? -3.651 -16.586 -14.513 1.00 86.56 88 ASP A CA 1
ATOM 665 C C . ASP A 1 88 ? -4.893 -16.281 -15.367 1.00 86.56 88 ASP A C 1
ATOM 667 O O . ASP A 1 88 ? -4.767 -16.053 -16.576 1.00 86.56 88 ASP A O 1
ATOM 671 N N . ASN A 1 89 ? -6.068 -16.182 -14.744 1.00 84.31 89 ASN A N 1
ATOM 672 C CA . ASN A 1 89 ? -7.322 -15.898 -15.425 1.00 84.31 89 ASN A CA 1
ATOM 673 C C . ASN A 1 89 ? -7.538 -14.394 -15.632 1.00 84.31 89 ASN A C 1
ATOM 675 O O . ASN A 1 89 ? -7.180 -13.550 -14.812 1.00 84.31 89 ASN A O 1
ATOM 679 N N . ALA A 1 90 ? -8.114 -14.058 -16.789 1.00 81.25 90 ALA A N 1
ATOM 680 C CA . ALA A 1 90 ? -8.493 -12.689 -17.155 1.00 81.25 90 ALA A CA 1
ATOM 681 C C . ALA A 1 90 ? -10.007 -12.452 -17.050 1.00 81.25 90 ALA A C 1
ATOM 683 O O . ALA A 1 90 ? -10.503 -11.413 -17.488 1.00 81.25 90 ALA A O 1
ATOM 684 N N . ASP A 1 91 ? -10.736 -13.419 -16.496 1.00 87.75 91 ASP A N 1
ATOM 685 C CA . ASP A 1 91 ? -12.159 -13.287 -16.239 1.00 87.75 91 ASP A CA 1
ATOM 686 C C . ASP A 1 91 ? -12.386 -12.454 -14.978 1.00 87.75 91 ASP A C 1
ATOM 688 O O . ASP A 1 91 ? -11.687 -12.600 -13.976 1.00 87.75 91 ASP A O 1
ATOM 692 N N . ALA A 1 92 ? -13.353 -11.539 -15.051 1.00 86.06 92 ALA A N 1
ATOM 693 C CA . ALA A 1 92 ? -13.614 -10.581 -13.980 1.00 86.06 92 ALA A CA 1
ATOM 694 C C . ALA A 1 92 ? -14.073 -11.268 -12.686 1.00 86.06 92 ALA A C 1
ATOM 696 O O . ALA A 1 92 ? -13.683 -10.838 -11.606 1.00 86.06 92 ALA A O 1
ATOM 697 N N . ASP A 1 93 ? -14.858 -12.342 -12.794 1.00 85.62 93 ASP A N 1
ATOM 698 C CA . ASP A 1 93 ? -15.382 -13.065 -11.634 1.0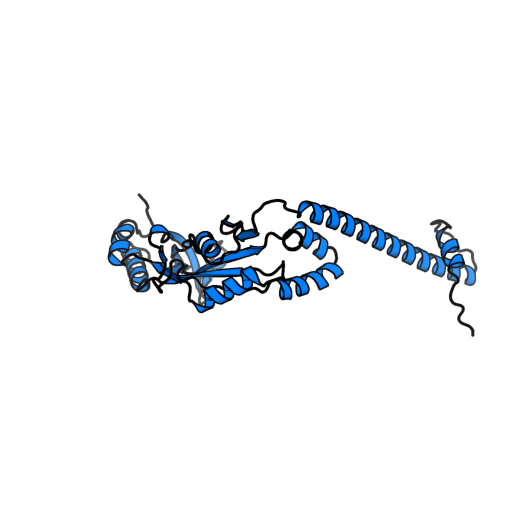0 85.62 93 ASP A CA 1
ATOM 699 C C . ASP A 1 93 ? -14.256 -13.801 -10.885 1.00 85.62 93 ASP A C 1
ATOM 701 O O . ASP A 1 93 ? -14.134 -13.667 -9.669 1.00 85.62 93 ASP A O 1
ATOM 705 N N . ASP A 1 94 ? -13.357 -14.473 -11.612 1.00 87.50 94 ASP A N 1
ATOM 706 C CA . ASP A 1 94 ? -12.167 -15.114 -11.034 1.00 87.50 94 ASP A CA 1
ATOM 707 C C . ASP A 1 94 ? -11.187 -14.088 -10.457 1.00 87.50 94 ASP A C 1
ATOM 709 O O . ASP A 1 94 ? -10.618 -14.288 -9.383 1.00 87.50 94 ASP A O 1
ATOM 713 N N . PHE A 1 95 ? -10.999 -12.964 -11.154 1.00 89.69 95 PHE A N 1
ATOM 714 C CA . PHE A 1 95 ? -10.175 -11.860 -10.671 1.00 89.69 95 PHE A CA 1
ATOM 715 C C . PHE A 1 95 ? -10.701 -11.331 -9.333 1.00 89.69 95 PHE A C 1
ATOM 717 O O . PHE A 1 95 ? -9.931 -11.176 -8.386 1.00 89.69 95 PHE A O 1
ATOM 724 N N . LEU A 1 96 ? -12.009 -11.081 -9.230 1.00 88.56 96 LEU A N 1
ATOM 725 C CA . LEU A 1 96 ? -12.629 -10.609 -7.994 1.00 88.56 96 LEU A CA 1
ATOM 726 C C . LEU A 1 96 ? -12.596 -11.679 -6.901 1.00 88.56 96 LEU A C 1
ATOM 728 O O . LEU A 1 96 ? -12.312 -11.351 -5.758 1.00 88.56 96 LEU A O 1
ATOM 732 N N . HIS A 1 97 ? -12.782 -12.956 -7.230 1.00 87.12 97 HIS A N 1
ATOM 733 C CA . HIS A 1 97 ? -12.650 -14.038 -6.252 1.00 87.12 97 HIS A CA 1
ATOM 734 C C . HIS A 1 97 ? -11.243 -14.104 -5.624 1.00 87.12 97 HIS A C 1
ATOM 736 O O . HIS A 1 97 ? -11.092 -14.421 -4.443 1.00 87.12 97 HIS A O 1
ATOM 742 N N . VAL A 1 98 ? -10.196 -13.787 -6.394 1.00 89.50 98 VAL A N 1
ATOM 743 C CA . VAL A 1 98 ? -8.811 -13.773 -5.895 1.00 89.50 98 VAL A CA 1
ATOM 744 C C . VAL A 1 98 ? -8.470 -12.470 -5.169 1.00 89.50 98 VAL A C 1
ATOM 746 O O . VAL A 1 98 ? -7.896 -12.523 -4.085 1.00 89.50 98 VAL A O 1
ATOM 749 N N . PHE A 1 99 ? -8.794 -11.307 -5.742 1.00 89.44 99 PHE A N 1
ATOM 750 C CA . PHE A 1 99 ? -8.321 -10.006 -5.243 1.00 89.44 99 PHE A CA 1
ATOM 751 C C . PHE A 1 99 ? -9.314 -9.258 -4.347 1.00 89.44 99 PHE A C 1
ATOM 753 O O . PHE A 1 99 ? -8.894 -8.405 -3.566 1.00 89.44 99 PHE A O 1
ATOM 760 N N . ALA A 1 100 ? -10.608 -9.573 -4.414 1.00 87.50 100 ALA A N 1
ATOM 761 C CA . ALA A 1 100 ? -11.631 -9.007 -3.533 1.00 87.50 100 ALA A CA 1
ATOM 762 C C . ALA A 1 100 ? -11.852 -9.871 -2.280 1.00 87.50 100 ALA A C 1
ATOM 764 O O . ALA A 1 100 ? -12.947 -9.898 -1.732 1.00 87.50 100 ALA A O 1
ATOM 765 N N . GLN A 1 101 ? -10.821 -10.575 -1.803 1.00 88.19 101 GLN A N 1
ATOM 766 C CA . GLN A 1 101 ? -10.881 -11.244 -0.501 1.00 88.19 101 GLN A CA 1
ATOM 767 C C . GLN A 1 101 ? -11.071 -10.220 0.632 1.00 88.19 101 GLN A C 1
ATOM 769 O O . GLN A 1 101 ? -10.604 -9.078 0.494 1.00 88.19 101 GLN A O 1
ATOM 774 N N . PRO A 1 102 ? -11.703 -10.619 1.756 1.00 87.81 102 PRO A N 1
ATOM 775 C CA . PRO A 1 102 ? -11.856 -9.760 2.922 1.00 87.81 102 PRO A CA 1
ATOM 776 C C . PRO A 1 102 ? -10.524 -9.108 3.326 1.00 87.81 102 PRO A C 1
ATOM 778 O O . PRO A 1 102 ? -9.501 -9.800 3.378 1.00 87.81 102 PRO A O 1
ATOM 781 N N . PRO A 1 103 ? -10.504 -7.788 3.576 1.00 89.25 103 PRO A N 1
ATOM 782 C CA . PRO A 1 103 ? -9.290 -7.079 3.964 1.00 89.25 103 PRO A CA 1
ATOM 783 C C . PRO A 1 103 ? -8.734 -7.601 5.297 1.00 89.25 103 PRO A C 1
ATOM 785 O O . PRO A 1 103 ? -9.486 -7.894 6.224 1.00 89.25 103 PRO A O 1
ATOM 788 N N . ARG A 1 104 ? -7.404 -7.693 5.404 1.00 85.06 104 ARG A N 1
ATOM 789 C CA . ARG A 1 104 ? -6.690 -8.247 6.575 1.00 85.06 104 ARG A CA 1
ATOM 790 C C . ARG A 1 104 ? -6.131 -7.183 7.509 1.00 85.06 104 ARG A C 1
ATOM 792 O O . ARG A 1 104 ? -5.656 -7.486 8.600 1.00 85.06 104 ARG A O 1
ATOM 799 N N . SER A 1 105 ? -6.110 -5.932 7.065 1.00 84.12 105 SER A N 1
ATOM 800 C CA . SER A 1 105 ? -5.499 -4.822 7.802 1.00 84.12 105 SER A CA 1
ATOM 801 C C . SER A 1 105 ? -6.503 -3.973 8.589 1.00 84.12 105 SER A C 1
ATOM 803 O O . SER A 1 105 ? -6.136 -2.919 9.116 1.00 84.12 105 SER A O 1
ATOM 805 N N . VAL A 1 106 ? -7.754 -4.427 8.699 1.00 88.94 106 VAL A N 1
ATOM 806 C CA . VAL A 1 106 ? -8.844 -3.712 9.373 1.00 88.94 106 VAL A CA 1
ATOM 807 C C . VAL A 1 106 ? -8.767 -3.952 10.871 1.00 88.94 106 VAL A C 1
ATOM 809 O O . VAL A 1 106 ? -8.921 -5.069 11.362 1.00 88.94 106 VAL A O 1
ATOM 812 N N . GLN A 1 107 ? -8.505 -2.876 11.606 1.00 91.81 107 GLN A N 1
ATOM 813 C CA . GLN A 1 107 ? -8.284 -2.926 13.045 1.00 91.81 107 GLN A CA 1
ATOM 814 C C . GLN A 1 107 ? -8.916 -1.715 13.724 1.00 91.81 107 GLN A C 1
ATOM 816 O O . GLN A 1 107 ? -8.918 -0.603 13.180 1.00 91.81 107 GLN A O 1
ATOM 821 N N . LEU A 1 108 ? -9.405 -1.924 14.944 1.00 91.75 108 LEU A N 1
ATOM 822 C CA . LEU A 1 108 ? -9.751 -0.840 15.857 1.00 91.75 108 LEU A CA 1
ATOM 823 C C . LEU A 1 108 ? -8.498 -0.468 16.654 1.00 91.75 108 LEU A C 1
ATOM 825 O O . LEU A 1 108 ? -7.991 -1.275 17.430 1.00 91.75 108 LEU A O 1
ATOM 829 N N . CYS A 1 109 ? -7.979 0.739 16.463 1.00 92.75 109 CYS A N 1
ATOM 830 C CA . CYS A 1 109 ? -6.754 1.214 17.094 1.00 92.75 109 CYS A CA 1
ATOM 831 C C . CYS A 1 109 ? -7.075 2.082 18.313 1.00 92.75 109 CYS A C 1
ATOM 833 O O . CYS A 1 109 ? -7.743 3.111 18.207 1.00 92.75 109 CYS A O 1
ATOM 835 N N . ILE A 1 110 ? -6.552 1.696 19.475 1.00 93.94 110 ILE A N 1
ATOM 836 C CA . ILE A 1 110 ? -6.695 2.437 20.727 1.00 93.94 110 ILE A CA 1
ATOM 837 C C . ILE A 1 110 ? -5.317 2.948 21.137 1.00 93.94 110 ILE A C 1
ATOM 839 O O . ILE A 1 110 ? -4.368 2.172 21.218 1.00 93.94 110 ILE A O 1
ATOM 843 N N . GLN A 1 111 ? -5.216 4.241 21.437 1.00 92.38 111 GLN A N 1
ATOM 844 C CA . GLN A 1 111 ? -3.987 4.901 21.872 1.00 92.38 111 GLN A CA 1
ATOM 845 C C . GLN A 1 111 ? -4.231 5.710 23.147 1.00 92.38 111 GLN A C 1
ATOM 847 O O . GLN A 1 111 ? -5.127 6.555 23.197 1.00 92.38 111 GLN A O 1
ATOM 852 N N . GLY A 1 112 ? -3.415 5.465 24.170 1.00 91.50 112 GLY A N 1
ATOM 853 C CA . GLY A 1 112 ? -3.380 6.227 25.416 1.00 91.50 112 GLY A CA 1
ATOM 854 C C . GLY A 1 112 ? -2.178 7.162 25.447 1.00 91.50 112 GLY A C 1
ATOM 855 O O . GLY A 1 112 ? -1.038 6.730 25.276 1.00 91.50 112 GLY A O 1
ATOM 856 N N . MET A 1 113 ? -2.423 8.446 25.687 1.00 90.62 113 MET A N 1
ATOM 857 C CA . MET A 1 113 ? -1.420 9.506 25.691 1.00 90.62 113 MET A CA 1
ATOM 858 C C . MET A 1 113 ? -1.499 10.335 26.973 1.00 90.62 113 MET A C 1
ATOM 860 O O . MET A 1 113 ? -2.586 10.668 27.434 1.00 90.62 113 MET A O 1
ATOM 864 N N . LEU A 1 114 ? -0.351 10.712 27.536 1.00 89.88 114 LEU A N 1
ATOM 865 C CA . LEU A 1 114 ? -0.276 11.609 28.693 1.00 89.88 114 LEU A CA 1
ATOM 866 C C . LEU A 1 114 ? 0.277 12.972 28.282 1.00 89.88 114 LEU A C 1
ATOM 868 O O . LEU A 1 114 ? 1.236 13.012 27.510 1.00 89.88 114 LEU A O 1
ATOM 872 N N . PRO A 1 115 ? -0.280 14.080 28.794 1.00 87.81 115 PRO A N 1
ATOM 873 C CA . PRO A 1 115 ? 0.265 15.400 28.528 1.00 87.81 115 PRO A CA 1
ATOM 874 C C . PR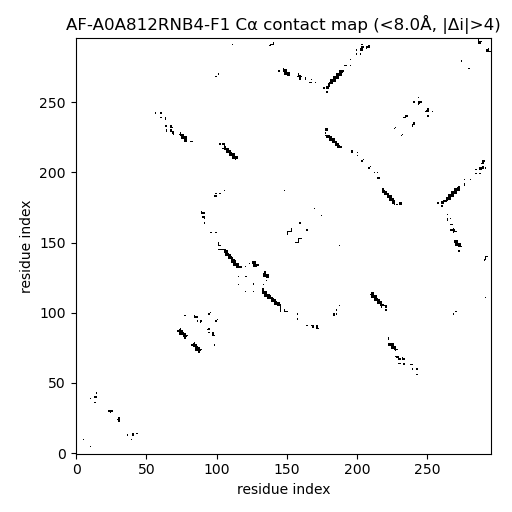O A 1 115 ? 1.659 15.531 29.155 1.00 87.81 115 PRO A C 1
ATOM 876 O O . PRO A 1 115 ? 1.893 15.144 30.300 1.00 87.81 115 PRO A O 1
ATOM 879 N N . VAL A 1 116 ? 2.589 16.094 28.394 1.00 85.69 116 VAL A N 1
ATOM 880 C CA . VAL A 1 116 ? 3.941 16.437 28.826 1.00 85.69 116 VAL A CA 1
ATOM 881 C C . VAL A 1 116 ? 4.011 17.955 28.963 1.00 85.69 116 VAL A C 1
ATOM 883 O O . VAL A 1 116 ? 3.660 18.666 28.019 1.00 85.69 116 VAL A O 1
ATOM 886 N N . PRO A 1 117 ? 4.479 18.484 30.106 1.00 82.62 117 PRO A N 1
ATOM 887 C CA . PRO A 1 117 ? 4.716 19.913 30.246 1.00 82.62 117 PRO A CA 1
ATOM 888 C C . PRO A 1 117 ? 5.669 20.420 29.159 1.00 82.62 117 PRO A C 1
ATOM 890 O O . PRO A 1 117 ? 6.722 19.826 28.935 1.00 82.62 117 PRO A O 1
ATOM 893 N N . THR A 1 11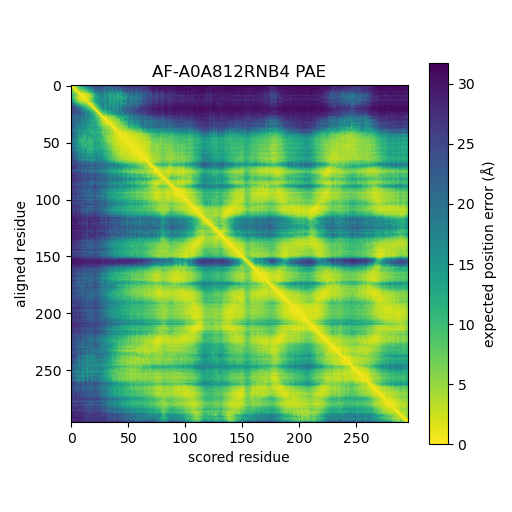8 ? 5.341 21.548 28.529 1.00 79.00 118 THR A N 1
ATOM 894 C CA . THR A 1 118 ? 6.089 22.142 27.402 1.00 79.00 118 THR A CA 1
ATOM 895 C C . THR A 1 118 ? 7.587 22.289 27.686 1.00 79.00 118 THR A C 1
ATOM 897 O O . THR A 1 118 ? 8.416 22.054 26.815 1.00 79.00 118 THR A O 1
ATOM 900 N N . LEU A 1 119 ? 7.949 22.603 28.935 1.00 74.62 119 LEU A N 1
ATOM 901 C CA . LEU A 1 119 ? 9.341 22.749 29.379 1.00 74.62 119 LEU A CA 1
ATOM 902 C C . LEU A 1 119 ? 10.156 21.446 29.299 1.00 74.62 119 LEU A C 1
ATOM 904 O O . LEU A 1 119 ? 11.375 21.494 29.166 1.00 74.62 119 LEU A O 1
ATOM 908 N N . LEU A 1 120 ? 9.495 20.291 29.388 1.00 76.00 120 LEU A N 1
ATOM 909 C CA . LEU A 1 120 ? 10.110 18.962 29.337 1.00 76.00 120 LEU A CA 1
ATOM 910 C C . LEU A 1 120 ? 9.955 18.297 27.963 1.00 76.00 120 LEU A C 1
ATOM 912 O O . LEU A 1 120 ? 10.553 17.249 27.733 1.00 76.00 120 LEU A O 1
ATOM 916 N N . ALA A 1 121 ? 9.192 18.889 27.040 1.00 71.31 121 ALA A N 1
ATOM 917 C CA . ALA A 1 121 ? 8.879 18.288 25.744 1.00 71.31 121 ALA A CA 1
ATOM 918 C C . ALA A 1 121 ? 10.129 17.982 24.901 1.00 71.31 121 ALA A C 1
ATOM 920 O O . ALA A 1 121 ? 10.203 16.927 24.278 1.00 71.31 121 ALA A O 1
ATOM 921 N N . HIS A 1 122 ? 11.140 18.857 24.949 1.00 72.25 122 HIS A N 1
ATOM 922 C CA . HIS A 1 122 ? 12.417 18.676 24.244 1.00 72.25 122 HIS A CA 1
ATOM 923 C C . HIS A 1 122 ? 13.347 17.633 24.882 1.00 72.25 122 HIS A C 1
ATOM 925 O O . HIS A 1 122 ? 14.333 17.240 24.268 1.00 72.25 122 HIS A O 1
ATOM 931 N N . LEU A 1 123 ? 13.063 17.214 26.118 1.00 73.94 123 LEU A N 1
ATOM 932 C CA . LEU A 1 123 ? 13.856 16.227 26.857 1.00 73.94 123 LEU A CA 1
ATOM 933 C C . LEU A 1 123 ? 13.243 14.823 26.788 1.00 73.94 123 LEU A C 1
ATOM 935 O O . LEU A 1 123 ? 13.931 13.842 27.061 1.00 73.94 123 LEU A O 1
ATOM 939 N N . VAL A 1 124 ? 11.955 14.720 26.447 1.00 74.69 124 VAL A N 1
ATOM 940 C CA . VAL A 1 124 ? 11.245 13.447 26.309 1.00 74.69 124 VAL A CA 1
ATOM 941 C C . VAL A 1 124 ? 11.261 13.031 24.846 1.00 74.69 124 VAL A C 1
ATOM 943 O O . VAL A 1 124 ? 10.542 13.594 24.019 1.00 74.69 124 VAL A O 1
ATOM 946 N N . ASP A 1 125 ? 12.074 12.023 24.547 1.00 69.62 125 ASP A N 1
ATOM 947 C CA . ASP A 1 125 ? 12.153 11.435 23.215 1.00 69.62 125 ASP A CA 1
ATOM 948 C C . ASP A 1 125 ? 10.803 10.793 22.834 1.00 69.62 125 ASP A C 1
ATOM 950 O O . ASP A 1 125 ? 10.173 10.109 23.649 1.00 69.62 125 ASP A O 1
ATOM 954 N N . GLY A 1 126 ? 10.324 11.060 21.617 1.00 70.25 126 GLY A N 1
ATOM 955 C CA . GLY A 1 126 ? 9.009 10.603 21.144 1.00 70.25 126 GLY A CA 1
ATOM 956 C C . GLY A 1 126 ? 7.797 11.417 21.629 1.00 70.25 126 GLY A C 1
ATOM 957 O O . GLY A 1 126 ? 6.685 10.882 21.662 1.00 70.25 126 GLY A O 1
ATOM 958 N N . SER A 1 127 ? 7.976 12.685 22.018 1.00 76.94 127 SER A N 1
ATOM 959 C CA . SER A 1 127 ? 6.854 13.596 22.280 1.00 76.94 127 SER A CA 1
ATOM 960 C C . SER A 1 127 ? 6.141 14.007 20.980 1.00 76.94 127 SER A C 1
ATOM 962 O O . SER A 1 127 ? 6.766 14.305 19.964 1.00 76.94 127 SER A O 1
ATOM 964 N N . LEU A 1 128 ? 4.807 13.989 21.003 1.00 78.38 128 LEU A N 1
ATOM 965 C CA . LEU A 1 128 ? 3.940 14.362 19.884 1.00 78.38 128 LEU A CA 1
ATOM 966 C C . LEU A 1 128 ? 3.283 15.708 20.183 1.00 78.38 128 LEU A C 1
ATOM 968 O O . LEU A 1 128 ? 2.641 15.860 21.222 1.00 78.38 128 LEU A O 1
ATOM 972 N N . GLU A 1 129 ? 3.420 16.674 19.279 1.00 81.19 129 GLU A N 1
ATOM 973 C CA . GLU A 1 129 ? 2.687 17.937 19.364 1.00 81.19 129 GLU A CA 1
ATOM 974 C C . GLU A 1 129 ? 1.284 17.758 18.775 1.00 81.19 129 GLU A C 1
ATOM 976 O O . GLU A 1 129 ? 1.121 17.402 17.607 1.00 81.19 129 GLU A O 1
ATOM 981 N N . TRP A 1 130 ? 0.254 18.004 19.583 1.00 76.31 130 TRP A N 1
ATOM 982 C CA . TRP A 1 130 ? -1.135 17.947 19.145 1.00 76.31 130 TRP A CA 1
ATOM 983 C C . TRP A 1 130 ? -1.948 19.066 19.793 1.00 76.31 130 TRP A C 1
ATOM 985 O O . TRP A 1 130 ? -1.949 19.226 21.012 1.00 76.31 130 TRP A O 1
ATOM 995 N N . GLN A 1 131 ? -2.630 19.864 18.964 1.00 77.06 131 GLN A N 1
ATOM 996 C CA . GLN A 1 131 ? -3.429 21.020 19.401 1.00 77.06 131 GLN A CA 1
ATOM 997 C C . GLN A 1 131 ? -2.670 21.990 20.338 1.00 77.06 131 GLN A C 1
ATOM 999 O O . GLN A 1 131 ? -3.258 22.578 21.240 1.00 77.06 131 GLN A O 1
ATOM 1004 N N . GLY A 1 132 ? -1.356 22.157 20.137 1.00 77.50 132 GLY A N 1
ATOM 1005 C CA . GLY A 1 132 ? -0.515 23.052 20.943 1.00 77.50 132 GLY A CA 1
ATOM 1006 C C . GLY A 1 132 ? -0.089 22.497 22.310 1.00 77.50 132 GLY A C 1
ATOM 1007 O O . GLY A 1 132 ? 0.506 23.224 23.105 1.00 77.50 132 GLY A O 1
ATOM 1008 N N . CYS A 1 133 ? -0.369 21.224 22.604 1.00 82.12 133 CYS A N 1
ATOM 1009 C CA . CYS A 1 133 ? 0.153 20.512 23.770 1.00 82.12 133 CYS A CA 1
ATOM 1010 C C . CYS A 1 133 ? 1.058 19.358 23.334 1.00 82.12 133 CYS A C 1
ATOM 1012 O O . CYS A 1 133 ? 0.852 18.750 22.284 1.00 82.12 133 CYS A O 1
ATOM 1014 N N . PHE A 1 134 ? 2.049 19.036 24.163 1.00 85.62 134 PHE A N 1
ATOM 1015 C CA . PHE A 1 134 ? 2.904 17.876 23.942 1.00 85.62 134 PHE A CA 1
ATOM 1016 C C . PHE A 1 134 ? 2.329 16.671 24.665 1.00 85.62 134 PHE A C 1
ATOM 1018 O O . PHE A 1 134 ? 1.906 16.774 25.814 1.00 85.62 134 PHE A O 1
ATOM 1025 N N . TYR A 1 135 ? 2.337 15.523 24.005 1.00 85.94 135 TYR A N 1
ATOM 1026 C CA . TYR A 1 135 ? 1.864 14.267 24.557 1.00 85.94 135 TYR A CA 1
ATOM 1027 C C . TYR A 1 135 ? 2.949 13.204 24.457 1.00 85.94 135 TYR A C 1
ATOM 1029 O O . TYR A 1 135 ? 3.675 13.130 23.469 1.00 85.94 135 TYR A O 1
ATOM 1037 N N . ARG A 1 136 ? 3.043 12.346 25.472 1.00 87.88 136 ARG A N 1
ATOM 1038 C CA . ARG A 1 136 ? 3.826 11.115 25.417 1.00 87.88 136 ARG A CA 1
ATOM 1039 C C . ARG A 1 136 ? 2.884 9.943 25.242 1.00 87.88 136 ARG A C 1
ATOM 1041 O O . ARG A 1 136 ? 1.922 9.789 25.996 1.00 87.88 136 ARG A O 1
ATOM 1048 N N . HIS A 1 137 ? 3.200 9.092 24.284 1.00 87.44 137 HIS A N 1
ATOM 1049 C CA . HIS A 1 137 ? 2.509 7.832 24.092 1.00 87.44 137 HIS A CA 1
ATOM 1050 C C . HIS A 1 137 ? 2.754 6.884 25.284 1.00 87.44 137 HIS A C 1
ATOM 1052 O O . HIS A 1 137 ? 3.896 6.699 25.707 1.00 87.44 137 HIS A O 1
ATOM 1058 N N . VAL A 1 138 ? 1.690 6.305 25.846 1.00 88.44 138 VAL A N 1
ATOM 1059 C CA . VAL A 1 138 ? 1.756 5.376 26.990 1.00 88.44 138 VAL A CA 1
ATOM 1060 C C . VAL A 1 138 ? 1.491 3.947 26.545 1.00 88.44 138 VAL A C 1
ATOM 1062 O O . VAL A 1 138 ? 2.268 3.057 26.873 1.00 88.44 138 VAL A O 1
ATOM 1065 N N . PHE A 1 139 ? 0.424 3.732 25.779 1.00 90.25 139 PHE A N 1
ATOM 1066 C CA . PHE A 1 139 ? 0.069 2.426 25.235 1.00 90.25 139 PHE A CA 1
ATOM 1067 C C . PHE A 1 139 ? -0.640 2.580 23.890 1.00 90.25 139 PHE A C 1
ATOM 1069 O O . PHE A 1 139 ? -1.339 3.565 23.659 1.00 90.25 139 PHE A O 1
ATOM 1076 N N . SER A 1 140 ? -0.476 1.585 23.020 1.00 90.81 140 SER A N 1
ATOM 1077 C CA . SER A 1 140 ? -1.263 1.424 21.797 1.00 90.81 140 SER A CA 1
ATOM 1078 C C . SER A 1 140 ? -1.508 -0.050 21.562 1.00 90.81 140 SER A C 1
ATOM 1080 O O . SER A 1 140 ? -0.587 -0.857 21.692 1.00 90.81 140 SER A O 1
ATOM 1082 N N . PHE A 1 141 ? -2.744 -0.388 21.225 1.00 90.88 141 PHE A N 1
ATOM 1083 C CA . PHE A 1 141 ? -3.112 -1.726 20.798 1.00 90.88 141 PHE A CA 1
ATOM 1084 C C . PHE A 1 141 ? -4.153 -1.649 19.681 1.00 90.88 141 PHE A C 1
ATOM 1086 O O . PHE A 1 141 ? -4.968 -0.725 19.625 1.00 90.88 141 PHE A O 1
ATOM 1093 N N . GLY A 1 142 ? -4.084 -2.617 18.771 1.00 90.62 142 GLY A N 1
ATOM 1094 C CA . GLY A 1 142 ? -5.059 -2.823 17.709 1.00 90.62 142 GLY A CA 1
ATOM 1095 C C . GLY A 1 142 ? -5.888 -4.059 18.023 1.00 90.62 142 GLY A C 1
ATOM 1096 O O . GLY A 1 142 ? -5.322 -5.104 18.339 1.00 90.62 142 GLY A O 1
ATOM 1097 N N . LEU A 1 143 ? -7.207 -3.939 17.956 1.00 90.69 143 LEU A N 1
ATOM 1098 C CA . LEU A 1 143 ? -8.107 -5.081 18.017 1.00 90.69 143 LEU A CA 1
ATOM 1099 C C . LEU A 1 143 ? -8.424 -5.521 16.592 1.00 90.69 143 LEU A C 1
ATOM 1101 O O . LEU A 1 143 ? -8.829 -4.705 15.762 1.00 90.69 143 LEU A O 1
ATOM 1105 N N . ASP A 1 144 ? -8.196 -6.801 16.320 1.00 89.56 144 ASP A N 1
ATOM 1106 C CA . ASP A 1 144 ? -8.435 -7.382 15.007 1.00 89.56 144 ASP A CA 1
ATOM 1107 C C . ASP A 1 144 ? -9.940 -7.544 14.760 1.00 89.56 144 ASP A C 1
ATOM 1109 O O . ASP A 1 144 ? -10.681 -8.029 15.623 1.00 89.56 144 ASP A O 1
ATOM 1113 N N . LEU A 1 145 ? -10.383 -7.103 13.584 1.00 89.69 145 LEU A N 1
ATOM 1114 C CA . LEU A 1 145 ? -11.762 -7.230 13.117 1.00 89.69 145 LEU A CA 1
ATOM 1115 C C . LEU A 1 145 ? -11.884 -8.214 11.951 1.00 89.69 145 LEU A C 1
ATOM 1117 O O . LEU A 1 145 ? -13.003 -8.589 11.615 1.00 89.69 145 LEU A O 1
ATOM 1121 N N . THR A 1 146 ? -10.763 -8.681 11.388 1.00 88.69 146 THR A N 1
ATOM 1122 C CA . THR A 1 146 ? -10.697 -9.569 10.214 1.00 88.69 146 THR A CA 1
ATOM 1123 C C . THR A 1 146 ? -11.671 -10.758 10.265 1.00 88.69 146 THR A C 1
ATOM 1125 O O . THR A 1 146 ? -12.328 -11.010 9.255 1.00 88.69 146 THR A O 1
ATOM 1128 N N . PRO A 1 147 ? -11.848 -11.474 11.399 1.00 89.56 147 PRO A N 1
ATOM 1129 C CA . PRO A 1 147 ? -12.748 -12.632 11.460 1.00 89.56 147 PRO A CA 1
ATOM 1130 C C . PRO A 1 147 ? -14.230 -12.308 11.244 1.00 89.56 147 PRO A C 1
ATOM 1132 O O . PRO A 1 147 ? -15.005 -13.208 10.935 1.00 89.56 147 PRO A O 1
ATOM 1135 N N . PHE A 1 148 ? -14.626 -11.051 11.441 1.00 90.25 148 PHE A N 1
ATOM 1136 C CA . PHE A 1 148 ? -16.017 -10.605 11.379 1.00 90.25 148 PHE A CA 1
ATOM 1137 C C . PHE A 1 148 ? -16.340 -9.896 10.062 1.00 90.25 148 PHE A C 1
ATOM 1139 O O . PHE A 1 148 ? -17.433 -9.367 9.911 1.00 90.25 148 PHE A O 1
ATOM 1146 N N . ILE A 1 149 ? -15.403 -9.830 9.115 1.00 90.31 149 ILE A N 1
ATOM 1147 C CA . ILE A 1 149 ? -15.605 -9.093 7.867 1.00 90.31 149 ILE A CA 1
ATOM 1148 C C . ILE A 1 149 ? -16.290 -9.987 6.843 1.00 90.31 149 ILE A C 1
ATOM 1150 O O . ILE A 1 149 ? -15.799 -11.062 6.499 1.00 90.31 149 ILE A O 1
ATOM 1154 N N . VAL A 1 150 ? -17.409 -9.501 6.319 1.00 88.88 150 VAL A N 1
ATOM 1155 C CA . VAL A 1 150 ? -18.224 -10.177 5.312 1.00 88.88 150 VAL A CA 1
ATOM 1156 C C . VAL A 1 150 ? -18.462 -9.215 4.148 1.00 88.88 150 VAL A C 1
ATOM 1158 O O . VAL A 1 150 ? -18.411 -7.995 4.308 1.00 88.88 150 VAL A O 1
ATOM 1161 N N . HIS A 1 151 ? -18.701 -9.746 2.951 1.00 85.62 151 HIS A N 1
ATOM 1162 C CA . HIS A 1 151 ? -19.128 -8.921 1.824 1.00 85.62 151 HIS A CA 1
ATOM 1163 C C . HIS A 1 151 ? -20.455 -8.223 2.131 1.00 85.62 151 HIS A C 1
ATOM 1165 O O . HIS A 1 151 ? -21.372 -8.823 2.697 1.00 85.62 151 HIS A O 1
ATOM 1171 N N . GLU A 1 152 ? -20.568 -6.957 1.737 1.00 81.12 152 GLU A N 1
ATOM 1172 C CA . GLU A 1 152 ? -21.853 -6.271 1.773 1.00 81.12 152 GLU A CA 1
ATOM 1173 C C . GLU A 1 152 ? -22.751 -6.861 0.671 1.00 81.12 152 GLU A C 1
ATOM 1175 O O . GLU A 1 152 ? -22.364 -6.919 -0.499 1.00 81.12 152 GLU A O 1
ATOM 1180 N N . GLU A 1 153 ? -23.921 -7.387 1.051 1.00 65.56 153 GLU A N 1
ATOM 1181 C CA . GLU A 1 153 ? -24.830 -8.094 0.140 1.00 65.56 153 GLU A CA 1
ATOM 1182 C C . GLU A 1 153 ? -25.570 -7.123 -0.798 1.00 65.56 153 GLU A C 1
ATOM 1184 O O . GLU A 1 153 ? -26.781 -6.940 -0.714 1.00 65.56 153 GLU A O 1
ATOM 1189 N N . GLU A 1 154 ? -24.859 -6.538 -1.760 1.00 55.50 154 GLU A N 1
ATOM 1190 C CA . GLU A 1 154 ? -25.455 -5.898 -2.940 1.00 55.50 154 GLU A CA 1
ATOM 1191 C C . GLU A 1 154 ? -25.505 -6.903 -4.110 1.00 55.50 154 GLU A C 1
ATOM 1193 O O . GLU A 1 154 ? -24.895 -6.732 -5.162 1.00 55.50 154 GLU A O 1
ATOM 1198 N N . GLY A 1 155 ? -26.220 -8.020 -3.924 1.00 51.78 155 GLY A N 1
ATOM 1199 C CA . GLY A 1 155 ? -26.704 -8.874 -5.023 1.00 51.78 155 GLY A CA 1
ATOM 1200 C C . GLY A 1 155 ? -25.671 -9.628 -5.884 1.00 51.78 155 GLY A C 1
ATOM 1201 O O . GLY A 1 155 ? -26.071 -10.250 -6.871 1.00 51.78 155 GLY A O 1
ATOM 1202 N N . ARG A 1 156 ? -24.372 -9.621 -5.549 1.00 55.34 156 ARG A N 1
ATOM 1203 C CA . ARG A 1 156 ? -23.320 -10.430 -6.202 1.00 55.34 156 ARG A CA 1
ATOM 1204 C C . ARG A 1 156 ? -22.242 -10.873 -5.211 1.00 55.34 156 ARG A C 1
ATOM 1206 O O . ARG A 1 156 ? -21.950 -10.176 -4.247 1.00 55.34 156 ARG A O 1
ATOM 1213 N N . SER A 1 157 ? -21.589 -11.993 -5.516 1.00 56.06 157 SER A N 1
ATOM 1214 C CA . SER A 1 157 ? -20.549 -12.676 -4.723 1.00 56.06 157 SER A CA 1
ATOM 1215 C C . SER A 1 157 ? -19.258 -11.882 -4.453 1.00 56.06 157 SER A C 1
ATOM 1217 O O . SER A 1 157 ? -18.310 -12.452 -3.926 1.00 56.06 157 SER A O 1
ATOM 1219 N N . SER A 1 158 ? -19.178 -10.603 -4.829 1.00 61.09 158 SER A N 1
ATOM 1220 C CA . SER A 1 158 ? -17.933 -9.820 -4.777 1.00 61.09 158 SER A CA 1
ATOM 1221 C C . SER A 1 158 ? -18.079 -8.423 -4.162 1.00 61.09 158 SER A C 1
ATOM 1223 O O . SER A 1 158 ? -17.111 -7.669 -4.186 1.00 61.09 158 SER A O 1
ATOM 1225 N N . GLY A 1 159 ? -19.257 -8.057 -3.628 1.00 65.94 159 GLY A N 1
ATOM 1226 C CA . GLY A 1 159 ? -19.477 -6.757 -2.965 1.00 65.94 159 GLY A CA 1
ATOM 1227 C C . GLY A 1 159 ? -19.227 -5.536 -3.864 1.00 65.94 159 GLY A C 1
ATOM 1228 O O . GLY A 1 159 ? -18.857 -4.474 -3.374 1.00 65.94 159 GLY A O 1
ATOM 1229 N N . LEU A 1 160 ? -19.350 -5.704 -5.186 1.00 78.94 160 LEU A N 1
ATOM 1230 C CA . LEU A 1 160 ? -19.015 -4.695 -6.188 1.00 78.94 160 LEU A CA 1
ATOM 1231 C C . LEU A 1 160 ? -20.264 -4.237 -6.944 1.00 78.94 160 LEU A C 1
ATOM 1233 O O . LEU A 1 160 ? -21.048 -5.069 -7.412 1.00 78.94 160 LEU A O 1
ATOM 1237 N N . GLU A 1 161 ? -20.394 -2.928 -7.153 1.00 80.75 161 GLU A N 1
ATOM 1238 C CA . GLU A 1 161 ? -21.458 -2.364 -7.984 1.00 80.75 161 GLU A CA 1
ATOM 1239 C C . GLU A 1 161 ? -21.361 -2.859 -9.436 1.00 80.75 161 GLU A C 1
ATOM 1241 O O . GLU A 1 161 ? -20.277 -3.104 -9.977 1.00 80.75 161 GLU A O 1
ATOM 12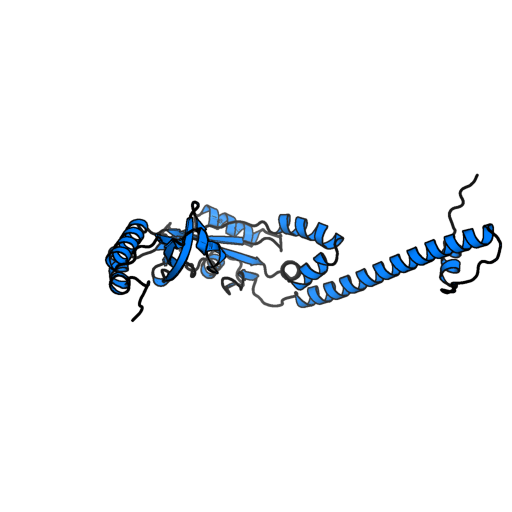46 N N . ALA A 1 162 ? -22.511 -2.992 -10.104 1.00 80.19 162 ALA A N 1
ATOM 1247 C CA . ALA A 1 162 ? -22.578 -3.556 -11.452 1.00 80.19 162 ALA A CA 1
ATOM 1248 C C . ALA A 1 162 ? -21.742 -2.773 -12.486 1.00 80.19 162 ALA A C 1
ATOM 1250 O O . ALA A 1 162 ? -21.163 -3.393 -13.379 1.00 80.19 162 ALA A O 1
ATOM 1251 N N . ASP A 1 163 ? -21.650 -1.449 -12.338 1.00 83.62 163 ASP A N 1
ATOM 1252 C CA . ASP 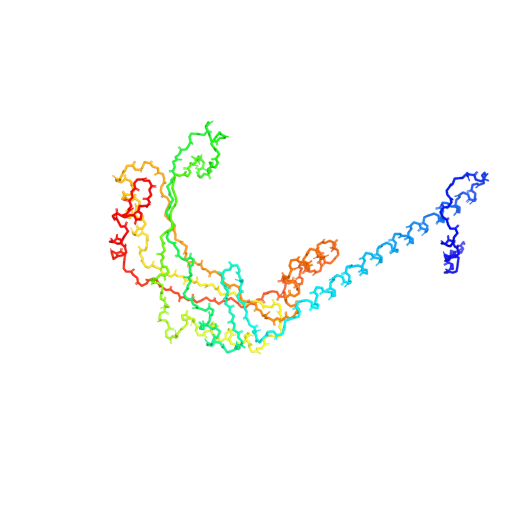A 1 163 ? -20.840 -0.572 -13.194 1.00 83.62 163 ASP A CA 1
ATOM 1253 C C . ASP A 1 163 ? -19.329 -0.772 -1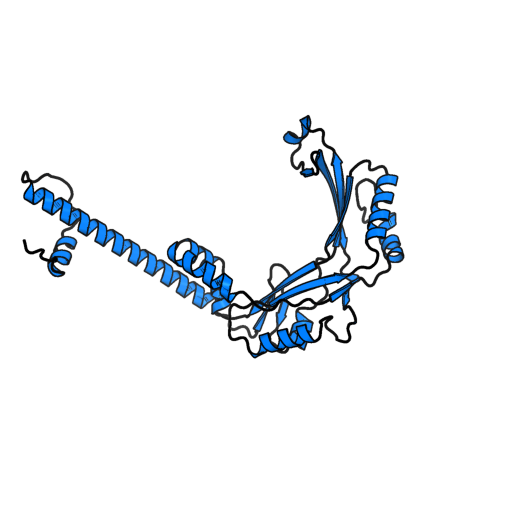2.974 1.00 83.62 163 ASP A C 1
ATOM 1255 O O . ASP A 1 163 ? -18.543 -0.836 -13.924 1.00 83.62 163 ASP A O 1
ATOM 1259 N N . GLY A 1 164 ? -18.923 -0.994 -11.718 1.00 83.25 164 GLY A N 1
ATOM 1260 C CA . GLY A 1 164 ? -17.547 -1.336 -11.360 1.00 83.25 164 GLY A CA 1
ATOM 1261 C C . GLY A 1 164 ? -17.106 -2.667 -11.972 1.00 83.25 164 GLY A C 1
ATOM 1262 O O . GLY A 1 164 ? -15.998 -2.771 -12.502 1.00 83.25 164 GLY A O 1
ATOM 1263 N N . VAL A 1 165 ? -17.996 -3.669 -11.984 1.00 85.69 165 VAL A N 1
ATOM 1264 C CA . VAL A 1 165 ? -17.720 -4.973 -12.618 1.00 85.69 165 VAL A CA 1
ATOM 1265 C C . VAL A 1 165 ? -17.533 -4.818 -14.127 1.00 85.69 165 VAL A C 1
ATOM 1267 O O . VAL A 1 165 ? -16.633 -5.435 -14.698 1.00 85.69 165 VAL A O 1
ATOM 1270 N N . GLU A 1 166 ? -18.352 -3.999 -14.788 1.00 87.00 166 GLU A N 1
ATOM 1271 C CA . GLU A 1 166 ? -18.242 -3.786 -16.234 1.00 87.00 166 GLU A CA 1
ATOM 1272 C C . GLU A 1 166 ? -16.981 -2.994 -16.601 1.00 87.00 166 GLU A C 1
ATOM 1274 O O . GLU A 1 166 ? -16.264 -3.365 -17.532 1.00 87.00 166 GLU A O 1
ATOM 1279 N N . THR A 1 167 ? -16.642 -1.968 -15.818 1.00 87.88 167 THR A N 1
ATOM 1280 C CA . THR A 1 167 ? -15.394 -1.207 -15.978 1.00 87.88 167 THR A CA 1
ATOM 1281 C C . THR A 1 167 ? -14.170 -2.110 -15.830 1.00 87.88 167 THR A C 1
ATOM 1283 O O . THR A 1 167 ? -13.256 -2.069 -16.661 1.00 87.88 167 THR A O 1
ATOM 1286 N N . LEU A 1 168 ? -14.170 -2.983 -14.818 1.00 89.00 168 LEU A N 1
ATOM 1287 C CA . LEU A 1 168 ? -13.117 -3.973 -14.617 1.00 89.00 168 LEU A CA 1
ATOM 1288 C C . LEU A 1 168 ? -13.057 -4.970 -15.780 1.00 89.00 168 LEU A C 1
ATOM 1290 O O . LEU A 1 168 ? -11.983 -5.217 -16.324 1.00 89.00 168 LEU A O 1
ATOM 1294 N N . ARG A 1 169 ? -14.200 -5.511 -16.215 1.00 90.06 169 ARG A N 1
ATOM 1295 C CA . ARG A 1 169 ? -14.280 -6.449 -17.344 1.00 90.06 169 ARG A CA 1
ATOM 1296 C C . ARG A 1 169 ? -13.722 -5.838 -18.627 1.00 90.06 169 ARG A C 1
ATOM 1298 O O . ARG A 1 169 ? -12.960 -6.499 -19.336 1.00 90.06 169 ARG A O 1
ATOM 1305 N N . LYS A 1 170 ? -14.062 -4.579 -18.906 1.00 89.50 170 LYS A N 1
ATOM 1306 C CA . LYS A 1 170 ? -13.534 -3.828 -20.045 1.00 89.50 170 LYS A CA 1
ATOM 1307 C C . LYS A 1 170 ? -12.020 -3.666 -19.945 1.00 89.50 170 LYS A C 1
ATOM 1309 O O . LYS A 1 170 ? -11.313 -3.952 -20.906 1.00 89.50 170 LYS A O 1
ATOM 1314 N N . PHE A 1 171 ? -11.510 -3.284 -18.775 1.00 89.19 171 PHE A N 1
ATOM 1315 C CA . PHE A 1 171 ? -10.073 -3.160 -18.543 1.00 89.19 171 PHE A CA 1
ATOM 1316 C C . PHE A 1 171 ? -9.326 -4.484 -18.753 1.00 89.19 171 PHE A C 1
ATOM 1318 O O . PHE A 1 171 ? -8.319 -4.520 -19.458 1.00 89.19 171 PHE A O 1
ATOM 1325 N N . LEU A 1 172 ? -9.829 -5.585 -18.191 1.00 88.88 172 LEU A N 1
ATOM 1326 C CA . LEU A 1 172 ? -9.185 -6.898 -18.286 1.00 88.88 172 LEU A CA 1
ATOM 1327 C C . LEU A 1 172 ? -9.135 -7.432 -19.728 1.00 88.88 172 LEU A C 1
ATOM 1329 O O . LEU A 1 172 ? -8.186 -8.135 -20.080 1.00 88.88 172 LEU A O 1
ATOM 1333 N N . ARG A 1 173 ? -10.127 -7.096 -20.567 1.00 86.31 173 ARG A N 1
ATOM 1334 C CA . ARG A 1 173 ? -10.224 -7.575 -21.958 1.00 86.31 173 ARG A CA 1
ATOM 1335 C C . ARG A 1 173 ? -9.570 -6.656 -22.986 1.00 86.31 173 ARG A C 1
ATOM 1337 O O . ARG A 1 173 ? -8.940 -7.151 -23.916 1.00 86.31 173 ARG A O 1
ATOM 1344 N N . GLU A 1 174 ? -9.751 -5.345 -22.856 1.00 84.38 174 GLU A N 1
ATOM 1345 C CA . GLU A 1 174 ? -9.434 -4.381 -23.917 1.00 84.38 174 GLU A CA 1
ATOM 1346 C C . GLU A 1 174 ? -8.145 -3.590 -23.662 1.00 84.38 174 GLU A C 1
ATOM 1348 O O . GLU A 1 174 ? -7.608 -2.986 -24.593 1.00 84.38 174 GLU A O 1
ATOM 1353 N N . ASP A 1 175 ? -7.622 -3.566 -22.431 1.00 83.12 175 ASP A N 1
ATOM 1354 C CA . ASP A 1 175 ? -6.514 -2.668 -22.111 1.00 83.12 175 ASP A CA 1
ATOM 1355 C C . ASP A 1 175 ? -5.149 -3.194 -22.585 1.00 83.12 175 ASP A C 1
ATOM 1357 O O . ASP A 1 175 ? -4.543 -4.102 -22.003 1.00 83.12 175 ASP A O 1
ATOM 1361 N N . VAL A 1 176 ? -4.628 -2.531 -23.619 1.00 82.62 176 VAL A N 1
ATOM 1362 C CA . VAL A 1 176 ? -3.311 -2.775 -24.232 1.00 82.62 176 VAL A CA 1
ATOM 1363 C C . VAL A 1 176 ? -2.176 -2.117 -23.432 1.00 82.62 176 VAL A C 1
ATOM 1365 O O . VAL A 1 176 ? -0.998 -2.333 -23.713 1.00 82.62 176 VAL A O 1
ATOM 1368 N N . ASN A 1 177 ? -2.490 -1.286 -22.434 1.00 87.19 177 ASN A N 1
ATOM 1369 C CA . ASN A 1 177 ? -1.470 -0.637 -21.627 1.00 87.19 177 ASN A CA 1
ATOM 1370 C C . ASN A 1 177 ? -0.843 -1.624 -20.629 1.00 87.19 177 ASN A C 1
ATOM 1372 O O . ASN A 1 177 ? -1.449 -2.003 -19.627 1.00 87.19 177 ASN A O 1
ATOM 1376 N N . ASP A 1 178 ? 0.405 -2.018 -20.883 1.00 84.06 178 ASP A N 1
ATOM 1377 C CA . ASP A 1 178 ? 1.150 -2.933 -20.009 1.00 84.06 178 ASP A CA 1
ATOM 1378 C C . ASP A 1 178 ? 1.412 -2.353 -18.611 1.00 84.06 178 ASP A C 1
ATOM 1380 O O . ASP A 1 178 ? 1.581 -3.109 -17.660 1.00 84.06 178 ASP A O 1
ATOM 1384 N N . LEU A 1 179 ? 1.463 -1.022 -18.484 1.00 86.38 179 LEU A N 1
ATOM 1385 C CA . LEU A 1 179 ? 1.793 -0.321 -17.238 1.00 86.38 179 LEU A CA 1
ATOM 1386 C C . LEU A 1 179 ? 0.578 0.069 -16.403 1.00 86.38 179 LEU A C 1
ATOM 1388 O O . LEU A 1 179 ? 0.768 0.524 -15.276 1.00 86.38 179 LEU A O 1
ATOM 1392 N N . ALA A 1 180 ? -0.633 -0.073 -16.942 1.00 89.00 180 ALA A N 1
ATOM 1393 C CA . ALA A 1 180 ? -1.829 0.247 -16.186 1.00 89.00 180 ALA A CA 1
ATOM 1394 C C . ALA A 1 180 ? -1.994 -0.738 -15.028 1.00 89.00 180 ALA A C 1
ATOM 1396 O O . ALA A 1 180 ? -1.851 -1.953 -15.201 1.00 89.00 180 ALA A O 1
ATOM 1397 N N . THR A 1 181 ? -2.323 -0.201 -13.860 1.00 90.19 181 THR A N 1
ATOM 1398 C CA . THR A 1 181 ? -2.593 -0.980 -12.655 1.00 90.19 181 THR A CA 1
ATOM 1399 C C . THR A 1 181 ? -4.043 -0.803 -12.240 1.00 90.19 181 THR A C 1
ATOM 1401 O O . THR A 1 181 ? -4.619 0.267 -12.420 1.00 90.19 181 THR A O 1
ATOM 1404 N N . VAL A 1 182 ? -4.637 -1.852 -11.682 1.00 91.56 182 VAL A N 1
ATOM 1405 C CA . VAL A 1 182 ? -5.959 -1.753 -11.052 1.00 91.56 182 VAL A CA 1
ATOM 1406 C C . VAL A 1 182 ? -5.738 -1.423 -9.589 1.00 91.56 182 VAL A C 1
ATOM 1408 O O . VAL A 1 182 ? -4.944 -2.093 -8.927 1.00 91.56 182 VAL A O 1
ATOM 1411 N N . GLN A 1 183 ? -6.413 -0.397 -9.084 1.00 91.88 183 GLN A N 1
ATOM 1412 C CA . GLN A 1 183 ? -6.436 -0.114 -7.653 1.00 91.88 183 GLN A CA 1
ATOM 1413 C C . GLN A 1 183 ? -7.745 -0.645 -7.083 1.00 91.88 183 GLN A C 1
ATOM 1415 O O . GLN A 1 183 ? -8.818 -0.209 -7.487 1.00 91.88 183 GLN A O 1
ATOM 1420 N N . LEU A 1 184 ? -7.657 -1.617 -6.178 1.00 90.94 184 LEU A N 1
ATOM 1421 C CA . LEU A 1 184 ? -8.791 -2.082 -5.395 1.00 90.94 184 LEU A CA 1
ATOM 1422 C C . LEU A 1 184 ? -8.763 -1.367 -4.049 1.00 90.94 184 LEU A C 1
ATOM 1424 O O . LEU A 1 184 ? -7.826 -1.548 -3.273 1.00 90.94 184 LEU A O 1
ATOM 1428 N N . VAL A 1 185 ? -9.784 -0.565 -3.777 1.00 91.75 185 VAL A N 1
ATOM 1429 C CA . VAL A 1 185 ? -9.965 0.135 -2.506 1.00 91.75 185 VAL A CA 1
ATOM 1430 C C . VAL A 1 185 ? -11.046 -0.602 -1.731 1.00 91.75 185 VAL A C 1
ATOM 1432 O O . VAL A 1 185 ? -12.235 -0.402 -1.949 1.00 91.75 185 VAL A O 1
ATOM 1435 N N . LYS A 1 186 ? -10.622 -1.528 -0.870 1.00 90.88 186 LYS A N 1
ATOM 1436 C CA . LYS A 1 186 ? -11.517 -2.318 -0.024 1.00 90.88 186 LYS A CA 1
ATOM 1437 C C . LYS A 1 186 ? -12.011 -1.418 1.104 1.00 90.88 186 LYS A C 1
ATOM 1439 O O . LYS A 1 186 ? -11.229 -1.052 1.984 1.00 90.88 186 LYS A O 1
ATOM 1444 N N . GLU A 1 187 ? -13.282 -1.052 1.062 1.00 90.75 187 GLU A N 1
ATOM 1445 C CA . GLU A 1 187 ? -13.918 -0.211 2.075 1.00 90.75 187 GLU A CA 1
ATOM 1446 C C . GLU A 1 187 ? -14.761 -1.079 2.999 1.00 90.75 187 GLU A C 1
ATOM 1448 O O . GLU A 1 187 ? -15.560 -1.895 2.542 1.00 90.75 187 GLU A O 1
ATOM 1453 N N . VAL A 1 188 ? -14.562 -0.919 4.306 1.00 92.00 188 VAL A N 1
ATOM 1454 C CA . VAL A 1 188 ? -15.316 -1.647 5.324 1.00 92.00 188 VAL A CA 1
ATOM 1455 C C . VAL A 1 188 ? -16.231 -0.683 6.058 1.00 92.00 188 VAL A C 1
ATOM 1457 O O . VAL A 1 188 ? -15.772 0.338 6.566 1.00 92.00 188 VAL A O 1
ATOM 1460 N N . SER A 1 189 ? -17.512 -1.020 6.143 1.00 91.12 189 SER A N 1
ATOM 1461 C CA . SER A 1 189 ? -18.503 -0.359 6.986 1.00 91.12 189 SER A CA 1
ATOM 1462 C C . SER A 1 189 ? -18.665 -1.116 8.314 1.00 91.12 189 SER A C 1
ATOM 1464 O O . SER A 1 189 ? -18.613 -2.345 8.371 1.00 91.12 189 SER A O 1
ATOM 1466 N N . TRP A 1 190 ? -18.825 -0.386 9.419 1.00 91.81 190 TRP A N 1
ATOM 1467 C CA . TRP A 1 190 ? -19.169 -0.963 10.717 1.00 91.81 190 TRP A CA 1
ATOM 1468 C C . TRP A 1 190 ? -20.142 -0.037 11.422 1.00 91.81 190 TRP A C 1
ATOM 1470 O O . TRP A 1 190 ? -19.790 1.072 11.837 1.00 91.81 190 TRP A O 1
ATOM 1480 N N . ASP A 1 191 ? -21.382 -0.486 11.532 1.00 90.00 191 ASP A N 1
ATOM 1481 C CA . ASP A 1 191 ? -22.438 0.324 12.109 1.00 90.00 191 ASP A CA 1
ATOM 1482 C C . ASP A 1 191 ? -22.174 0.602 13.589 1.00 90.00 191 ASP A C 1
ATOM 1484 O O . ASP A 1 191 ? -21.789 -0.281 14.353 1.00 90.00 191 ASP A O 1
ATOM 1488 N N . ARG A 1 192 ? -22.405 1.857 13.996 1.00 89.19 192 ARG A N 1
ATOM 1489 C CA . ARG A 1 192 ? -22.371 2.328 15.394 1.00 89.19 192 ARG A CA 1
ATOM 1490 C C . ARG A 1 192 ? -21.026 2.157 16.128 1.00 89.19 192 ARG A C 1
ATOM 1492 O O . ARG A 1 192 ? -20.981 2.345 17.342 1.00 89.19 192 ARG A O 1
ATOM 1499 N N . TRP A 1 193 ? -19.913 1.880 15.440 1.00 91.81 193 TRP A N 1
ATOM 1500 C CA . TRP A 1 193 ? -18.584 1.672 16.055 1.00 91.81 193 TRP A CA 1
ATOM 1501 C C . TRP A 1 193 ? -18.138 2.802 17.015 1.00 91.81 193 TRP A C 1
ATOM 1503 O O . TRP A 1 193 ? -17.370 2.578 17.953 1.00 91.81 193 TRP A O 1
ATOM 1513 N N . GLU A 1 194 ? -18.632 4.026 16.817 1.00 92.12 194 GLU A N 1
ATOM 1514 C CA . GLU A 1 194 ? -18.367 5.181 17.684 1.00 92.12 194 GLU A CA 1
ATOM 1515 C C . GLU A 1 194 ? -18.879 4.983 19.124 1.00 92.12 194 GLU A C 1
ATOM 1517 O O . GLU A 1 194 ? -18.271 5.469 20.087 1.00 92.12 194 GLU A O 1
ATOM 1522 N N . GLU A 1 195 ? -19.966 4.228 19.299 1.00 92.31 195 GLU A N 1
ATOM 1523 C CA . GLU A 1 195 ? -20.491 3.862 20.617 1.00 92.31 195 GLU A CA 1
ATOM 1524 C C . GLU A 1 195 ? -19.520 2.929 21.342 1.00 92.31 195 GLU A C 1
ATOM 1526 O O . GLU A 1 195 ? -19.187 3.155 22.509 1.00 92.31 195 GLU A O 1
ATOM 1531 N N . LEU A 1 196 ? -18.965 1.943 20.628 1.00 91.75 196 LEU A N 1
ATOM 1532 C CA . LEU A 1 196 ? -17.911 1.077 21.153 1.00 91.75 196 LEU A CA 1
ATOM 1533 C C . LEU A 1 196 ? -16.678 1.892 21.555 1.00 91.75 196 LEU A C 1
ATOM 1535 O O . LEU A 1 196 ? -16.138 1.713 22.647 1.00 91.75 196 LEU A O 1
ATOM 1539 N N . ALA A 1 197 ? -16.251 2.828 20.706 1.00 92.31 197 ALA A N 1
ATOM 1540 C CA . ALA A 1 197 ? -15.131 3.715 21.002 1.00 92.31 197 ALA A CA 1
ATOM 1541 C C . ALA A 1 197 ? -15.370 4.538 22.279 1.00 92.31 197 ALA A C 1
ATOM 1543 O O . ALA A 1 197 ? -14.449 4.748 23.074 1.00 92.31 197 ALA A O 1
ATOM 1544 N N . THR A 1 198 ? -16.607 4.980 22.504 1.00 93.19 198 THR A N 1
ATOM 1545 C CA . THR A 1 198 ? -17.010 5.697 23.720 1.00 93.19 198 THR A CA 1
ATOM 1546 C C . THR A 1 198 ? -16.970 4.785 24.948 1.00 93.19 198 THR A C 1
ATOM 1548 O O . THR A 1 198 ? -16.397 5.172 25.972 1.00 93.19 198 THR A O 1
ATOM 1551 N N . ASN A 1 199 ? -17.469 3.552 24.833 1.00 92.62 199 ASN A N 1
ATOM 1552 C CA . ASN A 1 199 ? -17.427 2.549 25.901 1.00 92.62 199 ASN A CA 1
ATOM 1553 C C . ASN A 1 199 ? -15.987 2.192 26.304 1.00 92.62 199 ASN A C 1
ATOM 1555 O O . ASN A 1 199 ? -15.666 2.175 27.496 1.00 92.62 199 ASN A O 1
ATOM 1559 N N . ILE A 1 200 ? -15.092 2.003 25.327 1.00 91.31 200 ILE A N 1
ATOM 1560 C CA . ILE A 1 200 ? -13.656 1.772 25.554 1.00 91.31 200 ILE A CA 1
ATOM 1561 C C . ILE A 1 200 ? -13.041 2.943 26.328 1.00 91.31 200 ILE A C 1
ATOM 1563 O O . ILE A 1 200 ? -12.414 2.739 27.370 1.00 91.31 200 ILE A O 1
ATOM 1567 N N . LYS A 1 201 ? -13.246 4.183 25.857 1.00 92.56 201 LYS A N 1
ATOM 1568 C CA . LYS A 1 201 ? -12.717 5.389 26.519 1.00 92.56 201 LYS A CA 1
ATOM 1569 C C . LYS A 1 201 ? -13.204 5.491 27.962 1.00 92.56 201 LYS A C 1
ATOM 1571 O O . LYS A 1 201 ? -12.413 5.785 28.857 1.00 92.56 201 LYS A O 1
ATOM 1576 N N . HIS A 1 202 ? -14.491 5.242 28.194 1.00 92.44 202 HIS A N 1
ATOM 1577 C CA . HIS A 1 202 ? -15.079 5.302 29.526 1.00 92.44 202 HIS A CA 1
ATOM 1578 C C . HIS A 1 202 ? -14.495 4.231 30.455 1.00 92.44 202 HIS A C 1
ATOM 1580 O O . HIS A 1 202 ? -14.093 4.547 31.572 1.00 92.44 202 HIS A O 1
ATOM 1586 N N . LYS A 1 203 ? -14.364 2.987 29.983 1.00 91.44 203 LYS A N 1
ATOM 1587 C CA . LYS A 1 203 ? -13.789 1.876 30.754 1.00 91.44 203 LYS A CA 1
ATOM 1588 C C . LYS A 1 203 ? -12.336 2.134 31.154 1.00 91.44 203 LYS A C 1
ATOM 1590 O O . LYS A 1 203 ? -11.985 1.940 32.313 1.00 91.44 203 LYS A O 1
ATOM 1595 N N . ILE A 1 204 ? -11.508 2.608 30.223 1.00 90.69 204 ILE A N 1
ATOM 1596 C CA . ILE A 1 204 ? -10.095 2.927 30.482 1.00 90.69 204 ILE A CA 1
ATOM 1597 C C . ILE A 1 204 ? -9.973 4.054 31.523 1.00 90.69 204 ILE A C 1
ATOM 1599 O O . ILE A 1 204 ? -9.173 3.949 32.452 1.00 90.69 204 ILE A O 1
ATOM 1603 N N . ARG A 1 205 ? -10.816 5.093 31.432 1.00 90.75 205 ARG A N 1
ATOM 1604 C CA . ARG A 1 205 ? -10.870 6.171 32.436 1.00 90.75 205 ARG A CA 1
ATOM 1605 C C . ARG A 1 205 ? -11.316 5.667 33.805 1.00 90.75 205 ARG A C 1
ATOM 1607 O O . ARG A 1 205 ? -10.682 5.980 34.802 1.00 90.75 205 ARG A O 1
ATOM 1614 N N . GLN A 1 206 ? -12.359 4.835 33.861 1.00 91.69 206 GLN A N 1
ATOM 1615 C CA . GLN A 1 206 ? -12.823 4.221 35.112 1.00 91.69 206 GLN A CA 1
ATOM 1616 C C . GLN A 1 206 ? -11.749 3.369 35.796 1.00 91.69 206 GLN A C 1
ATOM 1618 O O . GLN A 1 206 ? -11.767 3.225 37.014 1.00 91.69 206 GLN A O 1
ATOM 1623 N N . LYS A 1 207 ? -10.825 2.794 35.021 1.00 89.88 207 LYS A N 1
ATOM 1624 C CA . LYS A 1 207 ? -9.702 2.011 35.540 1.00 89.88 207 LYS A CA 1
ATOM 1625 C C . LYS A 1 207 ? -8.553 2.870 36.082 1.00 89.88 207 LYS A C 1
ATOM 1627 O O . LYS A 1 207 ? -7.661 2.289 36.681 1.00 89.88 207 LYS A O 1
ATOM 1632 N N . GLY A 1 208 ? -8.592 4.199 35.927 1.00 88.94 208 GLY A N 1
ATOM 1633 C CA . GLY A 1 208 ? -7.619 5.129 36.517 1.00 88.94 208 GLY A CA 1
ATOM 1634 C C . GLY A 1 208 ? -6.680 5.823 35.525 1.00 88.94 208 GLY A C 1
ATOM 1635 O O . GLY A 1 208 ? -5.710 6.448 35.943 1.00 88.94 208 GLY A O 1
ATOM 1636 N N . PHE A 1 209 ? -6.923 5.723 34.213 1.00 91.38 209 PHE A N 1
ATOM 1637 C CA . PHE A 1 209 ? -6.111 6.442 33.228 1.00 91.38 209 PHE A CA 1
ATOM 1638 C C . PHE A 1 209 ? -6.613 7.880 33.020 1.00 91.38 209 PHE A C 1
ATOM 1640 O O . PHE A 1 209 ? -7.647 8.102 32.387 1.00 91.38 209 PHE A O 1
ATOM 1647 N N . ASP A 1 210 ? -5.824 8.853 33.478 1.00 87.56 210 ASP A N 1
ATOM 1648 C CA . ASP A 1 210 ? -6.143 10.292 33.425 1.00 87.56 210 ASP A CA 1
ATOM 1649 C C . ASP A 1 210 ? -5.631 11.007 32.156 1.00 87.56 210 ASP A C 1
ATOM 1651 O O . ASP A 1 210 ? -5.598 12.236 32.074 1.00 87.56 210 ASP A O 1
ATOM 1655 N N . GLY A 1 211 ? -5.202 10.247 31.147 1.00 88.00 211 GLY A N 1
ATOM 1656 C CA . GLY A 1 211 ? -4.682 10.784 29.892 1.00 88.00 211 GLY A CA 1
ATOM 1657 C C . GLY A 1 211 ? -5.726 10.981 28.786 1.00 88.00 211 GLY A C 1
ATOM 1658 O O . GLY A 1 211 ? -6.916 10.675 28.905 1.00 88.00 211 GLY A O 1
ATOM 1659 N N . LEU A 1 212 ? -5.242 11.460 27.643 1.00 89.12 212 LEU A N 1
ATOM 1660 C CA . LEU A 1 212 ? -5.988 11.508 26.395 1.00 89.12 212 LEU A CA 1
ATOM 1661 C C . LEU A 1 212 ? -6.071 10.100 25.792 1.00 89.12 212 LEU A C 1
ATOM 1663 O O . LEU A 1 212 ? -5.055 9.432 25.615 1.00 89.12 212 LEU A O 1
ATOM 1667 N N . ILE A 1 213 ? -7.278 9.670 25.428 1.00 91.69 213 ILE A N 1
ATOM 1668 C CA . ILE A 1 213 ? -7.510 8.385 24.763 1.00 91.69 213 ILE A CA 1
ATOM 1669 C C . ILE A 1 213 ? -8.037 8.664 23.363 1.00 91.69 213 ILE A C 1
ATOM 1671 O O . ILE A 1 213 ? -9.131 9.214 23.195 1.00 91.69 213 ILE A O 1
ATOM 1675 N N . HIS A 1 214 ? -7.268 8.259 22.363 1.00 91.00 214 HIS A N 1
ATOM 1676 C CA . HIS A 1 214 ? -7.677 8.301 20.972 1.00 91.00 214 HIS A CA 1
ATOM 1677 C C . HIS A 1 214 ? -8.094 6.897 20.536 1.00 91.00 214 HIS A C 1
ATOM 1679 O O . HIS A 1 214 ? -7.353 5.936 20.720 1.00 91.00 214 HIS A O 1
ATOM 1685 N N . VAL A 1 215 ? -9.301 6.780 19.989 1.00 92.25 215 VAL A N 1
ATOM 1686 C CA . VAL A 1 215 ? -9.790 5.543 19.380 1.00 92.25 215 VAL A CA 1
ATOM 1687 C C . VAL A 1 215 ? -10.060 5.879 17.929 1.00 92.25 215 VAL A C 1
ATOM 1689 O O . VAL A 1 215 ? -10.840 6.793 17.656 1.00 92.25 215 VAL A O 1
ATOM 1692 N N . SER A 1 216 ? -9.379 5.183 17.034 1.00 91.19 216 SER A N 1
ATOM 1693 C CA . SER A 1 216 ? -9.547 5.295 15.593 1.00 91.19 216 SER A CA 1
ATOM 1694 C C . SER A 1 216 ? -9.821 3.923 15.008 1.00 91.19 216 SER A C 1
ATOM 1696 O O . SER A 1 216 ? -9.499 2.892 15.596 1.00 91.19 216 SER A O 1
ATOM 1698 N N . TRP A 1 217 ? -10.431 3.913 13.837 1.00 89.06 217 TRP A N 1
ATOM 1699 C CA . TRP A 1 217 ? -10.719 2.701 13.099 1.00 89.06 217 TRP A CA 1
ATOM 1700 C C . TRP A 1 217 ? -10.064 2.808 11.730 1.00 89.06 217 TRP A C 1
ATOM 1702 O O . TRP A 1 217 ? -10.204 3.820 11.042 1.00 89.06 217 TRP A O 1
ATOM 1712 N N . ARG A 1 218 ? -9.306 1.776 11.354 1.00 88.81 218 ARG A N 1
ATOM 1713 C CA . ARG A 1 218 ? -8.774 1.640 10.002 1.00 88.81 218 ARG A CA 1
ATOM 1714 C C . ARG A 1 218 ? -9.773 0.845 9.171 1.00 88.81 218 ARG A C 1
ATOM 1716 O O . ARG A 1 218 ? -9.868 -0.367 9.335 1.00 88.81 218 ARG A O 1
ATOM 1723 N N . ASN A 1 219 ? -10.499 1.540 8.305 1.00 88.00 219 ASN A N 1
ATOM 1724 C CA . ASN A 1 219 ? -11.627 1.011 7.537 1.00 88.00 219 ASN A CA 1
ATOM 1725 C C . ASN A 1 219 ? -11.331 0.791 6.045 1.00 88.00 219 ASN A C 1
ATOM 1727 O O . ASN A 1 219 ? -12.190 0.289 5.327 1.00 88.00 219 ASN A O 1
ATOM 1731 N N . THR A 1 220 ? -10.142 1.164 5.573 1.00 89.12 220 THR A N 1
ATOM 1732 C CA . THR A 1 220 ? -9.784 1.082 4.153 1.00 89.12 220 THR A CA 1
ATOM 1733 C C . THR A 1 220 ? -8.474 0.333 3.964 1.00 89.12 220 THR A C 1
ATOM 1735 O O . THR A 1 220 ? -7.482 0.613 4.642 1.00 89.12 220 THR A O 1
ATOM 1738 N N . GLU A 1 221 ? -8.462 -0.585 3.003 1.00 89.56 221 GLU A N 1
ATOM 1739 C CA . GLU A 1 221 ? -7.270 -1.287 2.538 1.00 89.56 221 GLU A CA 1
ATOM 1740 C C . GLU A 1 221 ? -7.141 -1.127 1.022 1.00 89.56 221 GLU A C 1
ATOM 1742 O O . GLU A 1 221 ? -8.045 -1.482 0.269 1.00 89.56 221 GLU A O 1
ATOM 1747 N N . THR A 1 222 ? -6.010 -0.591 0.562 1.00 90.50 222 THR A N 1
ATOM 1748 C CA . THR A 1 222 ? -5.751 -0.401 -0.869 1.00 90.50 222 THR A CA 1
ATOM 1749 C C . THR A 1 222 ? -4.802 -1.473 -1.381 1.00 90.50 222 THR A C 1
ATOM 1751 O O . THR A 1 222 ? -3.653 -1.563 -0.945 1.00 90.50 222 THR A O 1
ATOM 1754 N N . LEU A 1 223 ? -5.260 -2.246 -2.360 1.00 90.75 223 LEU A N 1
ATOM 1755 C CA . LEU A 1 223 ? -4.472 -3.243 -3.067 1.00 90.75 223 LEU A CA 1
ATOM 1756 C C . LEU A 1 223 ? -4.236 -2.778 -4.504 1.00 90.75 223 LEU A C 1
ATOM 1758 O O . LEU A 1 223 ? -5.172 -2.551 -5.265 1.00 90.75 223 LEU A O 1
ATOM 1762 N N . THR A 1 224 ? -2.970 -2.657 -4.899 1.00 91.06 224 THR A N 1
ATOM 1763 C CA . THR A 1 224 ? -2.618 -2.395 -6.300 1.00 91.06 224 THR A CA 1
ATOM 1764 C C . THR A 1 224 ? -2.321 -3.712 -6.999 1.00 91.06 224 THR A C 1
ATOM 1766 O O . THR A 1 224 ? -1.435 -4.451 -6.573 1.00 91.06 224 THR A O 1
ATOM 1769 N N . VAL A 1 225 ? -3.038 -3.987 -8.085 1.00 90.75 225 VAL A N 1
ATOM 1770 C CA . VAL A 1 225 ? -2.841 -5.168 -8.926 1.00 90.75 225 VAL A CA 1
ATOM 1771 C C . VAL A 1 225 ? -2.123 -4.767 -10.208 1.00 90.75 225 VAL A C 1
ATOM 1773 O O . VAL A 1 225 ? -2.534 -3.858 -10.935 1.00 90.75 225 VAL A O 1
ATOM 1776 N N . TYR A 1 226 ? -1.033 -5.471 -10.483 1.00 89.81 226 TYR A N 1
ATOM 1777 C CA . TYR A 1 226 ? -0.147 -5.265 -11.615 1.00 89.81 226 TYR A CA 1
ATOM 1778 C C . TYR A 1 226 ? -0.364 -6.342 -12.676 1.00 89.81 226 TYR A C 1
ATOM 1780 O O . TYR A 1 226 ? -0.687 -7.494 -12.376 1.00 89.81 226 TYR A O 1
ATOM 1788 N N . LYS A 1 227 ? -0.119 -5.982 -13.937 1.00 89.50 227 LYS A N 1
ATOM 1789 C CA . LYS A 1 227 ? -0.033 -6.941 -15.040 1.00 89.50 227 LYS A CA 1
ATOM 1790 C C . LYS A 1 227 ? 1.358 -7.562 -15.073 1.00 89.50 227 LYS A C 1
ATOM 1792 O O . LYS A 1 227 ? 2.360 -6.847 -15.080 1.00 89.50 227 LYS A O 1
ATOM 1797 N N . ASN A 1 228 ? 1.438 -8.884 -15.182 1.00 87.50 228 ASN A N 1
ATOM 1798 C CA . ASN A 1 228 ? 2.700 -9.593 -15.370 1.00 87.50 228 ASN A CA 1
ATOM 1799 C C . ASN A 1 228 ? 3.169 -9.467 -16.828 1.00 87.50 228 ASN A C 1
ATOM 1801 O O . ASN A 1 228 ? 3.013 -10.367 -17.654 1.00 87.50 228 ASN A O 1
ATOM 1805 N N . ARG A 1 229 ? 3.718 -8.300 -17.162 1.00 86.94 229 ARG A N 1
ATOM 1806 C CA . ARG A 1 229 ? 4.287 -7.992 -18.477 1.00 86.94 229 ARG A CA 1
ATOM 1807 C C . ARG A 1 229 ? 5.757 -7.653 -18.317 1.00 86.94 229 ARG A C 1
ATOM 1809 O O . ARG A 1 229 ? 6.127 -6.883 -17.437 1.00 86.94 229 ARG A O 1
ATOM 1816 N N . THR A 1 230 ? 6.599 -8.154 -19.219 1.00 85.62 230 THR A N 1
ATOM 1817 C CA . THR A 1 230 ? 8.055 -7.936 -19.177 1.00 85.62 230 THR A CA 1
ATOM 1818 C C . THR A 1 230 ? 8.425 -6.455 -19.090 1.00 85.62 230 THR A C 1
ATOM 1820 O O . THR A 1 230 ? 9.304 -6.077 -18.319 1.00 85.62 230 THR A O 1
ATOM 1823 N N . TRP A 1 231 ? 7.727 -5.600 -19.847 1.00 86.25 231 TRP A N 1
ATOM 1824 C CA . TRP A 1 231 ? 7.959 -4.155 -19.834 1.00 86.25 231 TRP A CA 1
ATOM 1825 C C . TRP A 1 231 ? 7.568 -3.502 -18.502 1.00 86.25 231 TRP A C 1
ATOM 1827 O O . TRP A 1 231 ? 8.334 -2.709 -17.952 1.00 86.25 231 TRP A O 1
ATOM 1837 N N . ALA A 1 232 ? 6.419 -3.887 -17.942 1.00 85.19 232 ALA A N 1
ATOM 1838 C CA . ALA A 1 232 ? 5.964 -3.400 -16.646 1.00 85.19 232 ALA A CA 1
ATOM 1839 C C . ALA A 1 232 ? 6.901 -3.846 -15.518 1.00 85.19 232 ALA A C 1
ATOM 1841 O O . ALA A 1 232 ? 7.352 -3.011 -14.733 1.00 85.19 232 ALA A O 1
ATOM 1842 N N . ASN A 1 233 ? 7.272 -5.127 -15.493 1.00 85.31 233 ASN A N 1
ATOM 1843 C CA . ASN A 1 233 ? 8.196 -5.700 -14.514 1.00 85.31 233 ASN A CA 1
ATOM 1844 C C . ASN A 1 233 ? 9.563 -5.006 -14.565 1.00 85.31 233 ASN A C 1
ATOM 1846 O O . ASN A 1 233 ? 10.151 -4.696 -13.529 1.00 85.31 233 ASN A O 1
ATOM 1850 N N . PHE A 1 234 ? 10.061 -4.718 -15.771 1.00 85.81 234 PHE A N 1
ATOM 1851 C CA . PHE A 1 234 ? 11.320 -4.009 -15.963 1.00 85.81 234 PHE A CA 1
ATOM 1852 C C . PHE A 1 234 ? 11.275 -2.592 -15.382 1.00 85.81 234 PHE A C 1
ATOM 1854 O O . PHE A 1 234 ? 12.183 -2.216 -14.642 1.00 85.81 234 PHE A O 1
ATOM 1861 N N . LEU A 1 235 ? 10.227 -1.815 -15.671 1.00 85.12 235 LEU A N 1
ATOM 1862 C CA . LEU A 1 235 ? 10.117 -0.421 -15.226 1.00 85.12 235 LEU A CA 1
ATOM 1863 C C . LEU A 1 235 ? 9.814 -0.276 -13.730 1.00 85.12 235 LEU A C 1
ATOM 1865 O O . LEU A 1 235 ? 10.285 0.668 -13.095 1.00 85.12 235 LEU A O 1
ATOM 1869 N N . HIS A 1 236 ? 9.072 -1.213 -13.137 1.00 83.06 236 HIS A N 1
ATOM 1870 C CA . HIS A 1 236 ? 8.776 -1.189 -11.702 1.00 83.06 236 HIS A CA 1
ATOM 1871 C C . HIS A 1 236 ? 9.963 -1.632 -10.833 1.00 83.06 236 HIS A C 1
ATOM 1873 O O . HIS A 1 236 ? 9.986 -1.347 -9.634 1.00 83.06 236 HIS A O 1
ATOM 1879 N N . ARG A 1 237 ? 10.984 -2.272 -11.417 1.00 82.56 237 ARG A N 1
ATOM 1880 C CA . ARG A 1 237 ? 12.144 -2.773 -10.677 1.00 82.56 237 ARG A CA 1
ATOM 1881 C C . ARG A 1 237 ? 13.010 -1.636 -10.130 1.00 82.56 237 ARG A C 1
ATOM 1883 O O . ARG A 1 237 ? 13.356 -0.691 -10.839 1.00 82.56 237 ARG A O 1
ATOM 1890 N N . GLY A 1 238 ? 13.451 -1.777 -8.878 1.00 81.62 238 GLY A N 1
ATOM 1891 C CA . GLY A 1 238 ? 14.304 -0.786 -8.210 1.00 81.62 238 GLY A CA 1
ATOM 1892 C C . GLY A 1 238 ? 15.597 -0.473 -8.973 1.00 81.62 238 GLY A C 1
ATOM 1893 O O . GLY A 1 238 ? 15.970 0.689 -9.083 1.00 81.62 238 GLY A O 1
ATOM 1894 N N . ILE A 1 239 ? 16.232 -1.482 -9.582 1.00 83.75 239 ILE A N 1
ATOM 1895 C CA . ILE A 1 239 ? 17.466 -1.314 -10.373 1.00 83.75 239 ILE A CA 1
ATOM 1896 C C . ILE A 1 239 ? 17.244 -0.371 -11.561 1.00 83.75 239 ILE A C 1
ATOM 1898 O O . ILE A 1 239 ? 18.053 0.522 -11.792 1.00 83.75 239 ILE A O 1
ATOM 1902 N N . THR A 1 240 ? 16.136 -0.527 -12.288 1.00 84.31 240 THR A N 1
ATOM 1903 C CA . THR A 1 240 ? 15.802 0.325 -13.437 1.00 84.31 240 THR A CA 1
ATOM 1904 C C . THR A 1 240 ? 15.558 1.764 -12.995 1.00 84.31 240 THR A C 1
ATOM 1906 O O . THR A 1 240 ? 16.054 2.689 -13.631 1.00 84.31 240 THR A O 1
ATOM 1909 N N . ARG A 1 241 ? 14.874 1.964 -11.858 1.00 84.94 241 ARG A N 1
ATOM 1910 C CA . ARG A 1 241 ? 14.681 3.297 -11.265 1.00 84.94 241 ARG A CA 1
ATOM 1911 C C . ARG A 1 241 ? 16.004 3.953 -10.885 1.00 84.94 241 ARG A C 1
ATOM 1913 O O . ARG A 1 241 ? 16.195 5.120 -11.195 1.00 84.94 241 ARG A O 1
ATOM 1920 N N . VAL A 1 242 ? 16.921 3.211 -10.263 1.00 85.50 242 VAL A N 1
ATOM 1921 C CA . VAL A 1 242 ? 18.258 3.717 -9.905 1.00 85.50 242 VAL A CA 1
ATOM 1922 C C . VAL A 1 242 ? 19.061 4.059 -11.158 1.00 85.50 242 VAL A C 1
ATOM 1924 O O . VAL A 1 242 ? 19.659 5.127 -11.232 1.00 85.50 242 VAL A O 1
ATOM 1927 N N . LEU A 1 243 ? 19.037 3.195 -12.173 1.00 85.31 243 LEU A N 1
ATOM 1928 C CA . LEU A 1 243 ? 19.751 3.409 -13.430 1.00 85.31 243 LEU A CA 1
ATOM 1929 C C . LEU A 1 243 ? 19.232 4.641 -14.183 1.00 85.31 243 LEU A C 1
ATOM 1931 O O . LEU A 1 243 ? 20.017 5.444 -14.686 1.00 85.31 243 LEU A O 1
ATOM 1935 N N . LEU A 1 244 ? 17.911 4.820 -14.212 1.00 85.06 244 LEU A N 1
ATOM 1936 C CA . LEU A 1 244 ? 17.281 6.002 -14.788 1.00 85.06 244 LEU A CA 1
ATOM 1937 C C . LEU A 1 244 ? 17.510 7.243 -13.929 1.00 85.06 244 LEU A C 1
ATOM 1939 O O . LEU A 1 244 ? 17.694 8.298 -14.502 1.00 85.06 244 LEU A O 1
ATOM 1943 N N . ALA A 1 245 ? 17.568 7.145 -12.599 1.00 83.75 245 ALA A N 1
ATOM 1944 C CA . ALA A 1 245 ? 17.904 8.274 -11.727 1.00 83.75 245 ALA A CA 1
ATOM 1945 C C . ALA A 1 245 ? 19.356 8.744 -11.908 1.00 83.75 245 ALA A C 1
ATOM 1947 O O . ALA A 1 245 ? 19.619 9.944 -11.922 1.00 83.75 245 ALA A O 1
ATOM 1948 N N . LEU A 1 246 ? 20.295 7.808 -12.098 1.00 84.06 246 LEU A N 1
ATOM 1949 C CA . LEU A 1 246 ? 21.691 8.122 -12.421 1.00 84.06 246 LEU A CA 1
ATOM 1950 C C . LEU A 1 246 ? 21.809 8.849 -13.768 1.00 84.06 246 LEU A C 1
ATOM 1952 O O . LEU A 1 246 ? 22.673 9.707 -13.936 1.00 84.06 246 LEU A O 1
ATOM 1956 N N . SER A 1 247 ? 20.908 8.555 -14.706 1.00 82.44 247 SER A N 1
ATOM 1957 C CA . SER A 1 247 ? 20.750 9.315 -15.941 1.00 82.44 247 SER A CA 1
ATOM 1958 C C . SER A 1 247 ? 19.757 10.463 -15.735 1.00 82.44 247 SER A C 1
ATOM 1960 O O . SER A 1 247 ? 18.568 10.306 -15.972 1.00 82.44 247 SER A O 1
ATOM 1962 N N . VAL A 1 248 ? 20.216 11.660 -15.358 1.00 78.81 248 VAL A N 1
ATOM 1963 C CA . VAL A 1 248 ? 19.331 12.839 -15.172 1.00 78.81 248 VAL A CA 1
ATOM 1964 C C . VAL A 1 248 ? 18.339 13.025 -16.338 1.00 78.81 248 VAL A C 1
ATOM 1966 O O . VAL A 1 248 ? 17.164 13.325 -16.127 1.00 78.81 248 VAL A O 1
ATOM 1969 N N . VAL A 1 249 ? 18.791 12.773 -17.572 1.00 82.56 249 VAL A N 1
ATOM 1970 C CA . VAL A 1 249 ? 17.950 12.795 -18.781 1.00 82.56 249 VAL A CA 1
ATOM 1971 C C . VAL A 1 249 ? 16.946 11.636 -18.801 1.00 82.56 249 VAL A C 1
ATOM 1973 O O . VAL A 1 249 ? 15.776 11.851 -19.100 1.00 82.56 249 VAL A O 1
ATOM 1976 N N . GLY A 1 250 ? 17.366 10.415 -18.463 1.00 81.81 250 GLY A N 1
ATOM 1977 C CA . GLY A 1 250 ? 16.488 9.246 -18.381 1.00 81.81 250 GLY A CA 1
ATOM 1978 C C . GLY A 1 250 ? 15.361 9.411 -17.360 1.00 81.81 250 GLY A C 1
ATOM 1979 O O . GLY A 1 250 ? 14.210 9.113 -17.675 1.00 81.81 250 GLY A O 1
ATOM 1980 N N . TYR A 1 251 ? 15.653 9.951 -16.172 1.00 86.56 251 TYR A N 1
ATOM 1981 C CA . TYR A 1 251 ? 14.634 10.207 -15.149 1.00 86.56 251 TYR A CA 1
ATOM 1982 C C . TYR A 1 251 ? 13.595 11.242 -15.594 1.00 86.56 251 TYR A C 1
ATOM 1984 O O . TYR A 1 251 ? 12.399 11.057 -15.359 1.00 86.56 251 TYR A O 1
ATOM 1992 N N . MET A 1 252 ? 14.042 12.295 -16.291 1.00 88.50 252 MET A N 1
ATOM 1993 C CA . MET A 1 252 ? 13.174 13.353 -16.817 1.00 88.50 252 MET A CA 1
ATOM 1994 C C . MET A 1 252 ? 12.103 12.812 -17.776 1.00 88.50 252 MET A C 1
ATOM 1996 O O . MET A 1 252 ? 10.995 13.336 -17.794 1.00 88.50 252 MET A O 1
ATOM 2000 N N . TRP A 1 253 ? 12.402 11.747 -18.527 1.00 88.00 253 TRP A N 1
ATOM 2001 C CA . TRP A 1 253 ? 11.429 11.066 -19.389 1.00 88.00 253 TRP A CA 1
ATOM 2002 C C . TRP A 1 253 ? 10.658 9.958 -18.669 1.00 88.00 253 TRP A C 1
ATOM 2004 O O . TRP A 1 253 ? 9.464 9.783 -18.902 1.00 88.00 253 TRP A O 1
ATOM 2014 N N . TYR A 1 254 ? 11.316 9.223 -17.775 1.00 88.38 254 TYR A N 1
ATOM 2015 C CA . TYR A 1 254 ? 10.711 8.122 -17.029 1.00 88.38 254 TYR A CA 1
ATOM 2016 C C . TYR A 1 254 ? 9.567 8.578 -16.120 1.00 88.38 254 TYR A C 1
ATOM 2018 O O . TYR A 1 254 ? 8.500 7.968 -16.137 1.00 88.38 254 TYR A O 1
ATOM 2026 N N . ALA A 1 255 ? 9.767 9.648 -15.346 1.00 86.88 255 ALA A N 1
ATOM 2027 C CA . ALA A 1 255 ? 8.772 10.132 -14.392 1.00 86.88 255 ALA A CA 1
ATOM 2028 C C . ALA A 1 255 ? 7.424 10.499 -15.051 1.00 86.88 255 ALA A C 1
ATOM 2030 O O . ALA A 1 255 ? 6.405 9.941 -14.635 1.00 86.88 255 ALA A O 1
ATOM 2031 N N . PRO A 1 256 ? 7.369 11.353 -16.098 1.00 89.81 256 PRO A N 1
ATOM 2032 C CA . PRO A 1 256 ? 6.109 11.642 -16.775 1.00 89.81 256 PRO A CA 1
ATOM 2033 C C . PRO A 1 256 ? 5.552 10.408 -17.490 1.00 89.81 256 PRO A C 1
ATOM 2035 O O . PRO A 1 256 ? 4.347 10.174 -17.438 1.00 89.81 256 PRO A O 1
ATOM 2038 N N . TYR A 1 257 ? 6.403 9.584 -18.111 1.00 88.69 257 TYR A N 1
ATOM 2039 C CA . TYR A 1 257 ? 5.958 8.364 -18.785 1.00 88.69 257 TYR A CA 1
ATOM 2040 C C . TYR A 1 257 ? 5.216 7.417 -17.833 1.00 88.69 257 TYR A C 1
ATOM 2042 O O . TYR A 1 257 ? 4.117 6.968 -18.155 1.00 88.69 257 TYR A O 1
ATOM 2050 N N . MET A 1 258 ? 5.769 7.177 -16.641 1.00 87.50 258 MET A N 1
ATOM 2051 C CA . MET A 1 258 ? 5.120 6.369 -15.608 1.00 87.50 258 MET A CA 1
ATOM 2052 C C . MET A 1 258 ? 3.850 7.037 -15.087 1.00 87.50 258 MET A C 1
ATOM 2054 O O . MET A 1 258 ? 2.813 6.388 -15.025 1.00 87.50 258 MET A O 1
ATOM 2058 N N . TYR A 1 259 ? 3.890 8.340 -14.801 1.00 86.88 259 TYR A N 1
ATOM 2059 C CA . TYR A 1 259 ? 2.728 9.070 -14.292 1.00 86.88 259 TYR A CA 1
ATOM 2060 C C . TYR A 1 259 ? 1.507 8.988 -15.223 1.00 86.88 259 TYR A C 1
ATOM 2062 O O . TYR A 1 259 ? 0.382 8.801 -14.760 1.00 86.88 259 TYR A O 1
ATOM 2070 N N . PHE A 1 260 ? 1.711 9.096 -16.539 1.00 86.69 260 PHE A N 1
ATOM 2071 C CA . PHE A 1 260 ? 0.616 8.998 -17.506 1.00 86.69 260 PHE A CA 1
ATOM 2072 C C . PHE A 1 260 ? 0.175 7.558 -17.776 1.00 86.69 260 PHE A C 1
ATOM 2074 O O . PHE A 1 260 ? -1.005 7.326 -18.028 1.00 86.69 260 PHE A O 1
ATOM 2081 N N . ARG A 1 261 ? 1.100 6.591 -17.748 1.00 86.56 261 ARG A N 1
ATOM 2082 C CA . ARG A 1 261 ? 0.820 5.197 -18.126 1.00 86.56 261 ARG A CA 1
ATOM 2083 C C . ARG A 1 261 ? 0.386 4.304 -16.965 1.00 86.56 261 ARG A C 1
ATOM 2085 O O . ARG A 1 261 ? -0.177 3.254 -17.239 1.00 86.56 261 ARG A O 1
ATOM 2092 N N . GLN A 1 262 ? 0.610 4.690 -15.712 1.00 84.75 262 GLN A N 1
ATOM 2093 C CA . GLN A 1 262 ? 0.201 3.891 -14.548 1.00 84.75 262 GLN A CA 1
ATOM 2094 C C . GLN A 1 262 ? -1.281 4.032 -14.186 1.00 84.75 262 GLN A C 1
ATOM 2096 O O . GLN A 1 262 ? -1.789 3.243 -13.398 1.00 84.75 262 GLN A O 1
ATOM 2101 N N . ARG A 1 263 ? -1.991 5.016 -14.749 1.00 81.56 263 ARG A N 1
ATOM 2102 C CA . ARG A 1 263 ? -3.411 5.225 -14.449 1.00 81.56 263 ARG A CA 1
ATOM 2103 C C . ARG A 1 263 ? -4.242 4.066 -14.997 1.00 81.56 263 ARG A C 1
ATOM 2105 O O . ARG A 1 263 ? -4.301 3.874 -16.210 1.00 81.56 263 ARG A O 1
ATOM 2112 N N . GLY A 1 264 ? -4.887 3.328 -14.105 1.00 83.75 264 GLY A N 1
ATOM 2113 C CA . GLY A 1 264 ? -5.924 2.360 -14.436 1.00 83.75 264 GLY A CA 1
ATOM 2114 C C . GLY A 1 264 ? -7.182 2.595 -13.599 1.00 83.75 264 GLY A C 1
ATOM 2115 O O . GLY A 1 264 ? -7.272 3.617 -12.912 1.00 83.75 264 GLY A O 1
ATOM 2116 N N . PRO A 1 265 ? -8.176 1.703 -13.713 1.00 88.94 265 PRO A N 1
ATOM 2117 C CA . PRO A 1 265 ? -9.437 1.843 -13.004 1.00 88.94 265 PRO A CA 1
ATOM 2118 C C . PRO A 1 265 ? -9.249 1.652 -11.496 1.00 88.94 265 PRO A C 1
ATOM 2120 O O . PRO A 1 265 ? -8.458 0.815 -11.047 1.00 88.94 265 PRO A O 1
ATOM 2123 N N . GLU A 1 266 ? -10.021 2.425 -10.742 1.00 90.69 266 GLU A N 1
ATOM 2124 C CA . GLU A 1 266 ? -10.198 2.274 -9.304 1.00 90.69 266 GLU A CA 1
ATOM 2125 C C . GLU A 1 266 ? -11.516 1.537 -9.063 1.00 90.69 266 GLU A C 1
ATOM 2127 O O . GLU A 1 266 ? -12.536 1.837 -9.688 1.00 90.69 266 GLU A O 1
ATOM 2132 N N . VAL A 1 267 ? -11.468 0.505 -8.230 1.00 89.69 267 VAL A N 1
ATOM 2133 C CA . VAL A 1 267 ? -12.579 -0.408 -7.980 1.00 89.69 267 VAL A CA 1
ATOM 2134 C C . VAL A 1 267 ? -12.789 -0.495 -6.475 1.00 89.69 267 VAL A C 1
ATOM 2136 O O . VAL A 1 267 ? -11.847 -0.796 -5.746 1.00 89.69 267 VAL A O 1
ATOM 2139 N N . HIS A 1 268 ? -14.020 -0.262 -6.022 1.00 90.25 268 HIS A N 1
ATOM 2140 C CA . HIS A 1 268 ? -14.362 -0.157 -4.601 1.00 90.25 268 HIS A CA 1
ATOM 2141 C C . HIS A 1 268 ? -15.231 -1.345 -4.163 1.00 90.25 268 HIS A C 1
ATOM 2143 O O . HIS A 1 268 ? -16.458 -1.263 -4.237 1.00 90.25 268 HIS A O 1
ATOM 2149 N N . PRO A 1 269 ? -14.639 -2.490 -3.777 1.00 88.62 269 PRO A N 1
ATOM 2150 C CA . PRO A 1 269 ? -15.389 -3.553 -3.125 1.00 88.62 269 PRO A CA 1
ATOM 2151 C C . PRO A 1 269 ? -15.798 -3.136 -1.716 1.00 88.62 269 PRO A C 1
ATOM 2153 O O . PRO A 1 269 ? -14.959 -2.726 -0.909 1.00 88.62 269 PRO A O 1
ATOM 2156 N N . LYS A 1 270 ? -17.098 -3.268 -1.443 1.00 89.69 270 LYS A N 1
ATOM 2157 C CA . LYS A 1 270 ? -17.708 -2.955 -0.157 1.00 89.69 270 LYS A CA 1
ATOM 2158 C C . LYS A 1 270 ? -17.784 -4.196 0.725 1.00 89.69 270 LYS A C 1
ATOM 2160 O O . LYS A 1 270 ? -18.208 -5.282 0.308 1.00 89.69 270 LYS A O 1
ATOM 2165 N N . PHE A 1 271 ? -17.385 -4.013 1.970 1.00 90.81 271 PHE A N 1
ATOM 2166 C CA . PHE A 1 271 ? -17.444 -5.010 3.024 1.00 90.81 271 PHE A CA 1
ATOM 2167 C C . PHE A 1 271 ? -18.139 -4.415 4.238 1.00 90.81 271 PHE A C 1
ATOM 2169 O O . PHE A 1 271 ? -18.122 -3.204 4.442 1.00 90.81 271 PHE A O 1
ATOM 2176 N N . LYS A 1 272 ? -18.685 -5.278 5.086 1.00 91.88 272 LYS A N 1
ATOM 2177 C CA . LYS A 1 272 ? -19.251 -4.898 6.375 1.00 91.88 272 LYS A CA 1
ATOM 2178 C C . LYS A 1 272 ? -18.702 -5.778 7.486 1.00 91.88 272 LYS A C 1
ATOM 2180 O O . LYS A 1 272 ? -18.346 -6.935 7.258 1.00 91.88 272 LYS A O 1
ATOM 2185 N N . VAL A 1 273 ? -18.654 -5.239 8.694 1.00 91.81 273 VAL A N 1
ATOM 2186 C CA . VAL A 1 273 ? -18.375 -6.025 9.896 1.00 91.81 273 VAL A CA 1
ATOM 2187 C C . VAL A 1 273 ? -19.684 -6.649 10.395 1.00 91.81 273 VAL A C 1
ATOM 2189 O O . VAL A 1 273 ? -20.596 -5.941 10.812 1.00 91.81 273 VAL A O 1
ATOM 2192 N N . ASP A 1 274 ? -19.765 -7.977 10.371 1.00 91.31 274 ASP A N 1
ATOM 2193 C CA . ASP A 1 274 ? -20.904 -8.788 10.817 1.00 91.31 274 ASP A CA 1
ATOM 2194 C C . ASP A 1 274 ? -20.744 -9.216 12.286 1.00 91.31 274 ASP A C 1
ATOM 2196 O O . ASP A 1 274 ? -20.693 -10.396 12.634 1.00 91.31 274 ASP A O 1
ATOM 2200 N N . ILE A 1 275 ? -20.594 -8.233 13.175 1.00 91.50 275 ILE A N 1
ATOM 2201 C CA . ILE A 1 275 ? -20.709 -8.452 14.618 1.00 91.50 275 ILE A CA 1
ATOM 2202 C C . ILE A 1 275 ? -21.382 -7.261 15.283 1.00 91.50 275 ILE A C 1
ATOM 2204 O O . ILE A 1 275 ? -21.022 -6.101 15.057 1.00 91.50 275 ILE A O 1
ATOM 2208 N N . ASP A 1 276 ? -22.349 -7.567 16.141 1.00 91.06 276 ASP A N 1
ATOM 2209 C CA . ASP A 1 276 ? -22.980 -6.564 16.980 1.00 91.06 276 ASP A CA 1
ATOM 2210 C C . ASP A 1 276 ? -22.002 -6.027 18.038 1.00 91.06 276 ASP A C 1
ATOM 2212 O O . ASP A 1 276 ? -21.143 -6.743 18.566 1.00 91.06 276 ASP A O 1
ATOM 2216 N N . ILE A 1 277 ? -22.155 -4.749 18.375 1.00 90.94 277 ILE A N 1
ATOM 2217 C CA . ILE A 1 277 ? -21.266 -4.050 19.302 1.00 90.94 277 ILE A CA 1
ATOM 2218 C C . ILE A 1 277 ? -21.312 -4.659 20.696 1.00 90.94 277 ILE A C 1
ATOM 2220 O O . ILE A 1 277 ? -20.270 -4.744 21.346 1.00 90.94 277 ILE A O 1
ATOM 2224 N N . GLU A 1 278 ? -22.482 -5.083 21.171 1.00 90.31 278 GLU A N 1
ATOM 2225 C CA . GLU A 1 278 ? -22.613 -5.664 22.506 1.00 90.31 278 GLU A CA 1
ATOM 2226 C C . GLU A 1 278 ? -21.881 -7.002 22.573 1.00 90.31 278 GLU A C 1
ATOM 2228 O O . GLU A 1 278 ? -21.151 -7.272 23.528 1.00 90.31 278 GLU A O 1
ATOM 2233 N N . SER A 1 279 ? -22.009 -7.799 21.511 1.00 90.12 279 SER A N 1
ATOM 2234 C CA . SER A 1 279 ? -21.321 -9.084 21.375 1.00 90.12 279 SER A CA 1
ATOM 2235 C C . SER A 1 279 ? -19.805 -8.896 21.323 1.00 90.12 279 SER A C 1
ATOM 2237 O O . SER A 1 279 ? -19.069 -9.573 22.039 1.00 90.12 279 SER A O 1
ATOM 2239 N N . TYR A 1 280 ? -19.321 -7.926 20.542 1.00 90.62 280 TYR A N 1
ATOM 2240 C CA . TYR A 1 280 ? -17.893 -7.615 20.485 1.00 90.62 280 TYR A CA 1
ATOM 2241 C C . TYR A 1 280 ? -17.371 -7.064 21.818 1.00 90.62 280 TYR A C 1
ATOM 2243 O O . TYR A 1 280 ? -16.296 -7.448 22.280 1.00 90.62 280 TYR A O 1
ATOM 2251 N N . TRP A 1 281 ? -18.149 -6.208 22.486 1.00 91.44 281 TRP A N 1
ATOM 2252 C CA . TRP A 1 281 ? -17.808 -5.660 23.796 1.00 91.44 281 TRP A CA 1
ATOM 2253 C C . TRP A 1 281 ? -17.659 -6.746 24.862 1.00 91.44 281 TRP A C 1
ATOM 2255 O O . TRP A 1 281 ? -16.749 -6.655 25.683 1.00 91.44 281 TRP A O 1
ATOM 2265 N N . GLN A 1 282 ? -18.481 -7.798 24.837 1.00 90.31 282 GLN A N 1
ATOM 2266 C CA . GLN A 1 282 ? -18.334 -8.936 25.752 1.00 90.31 282 GLN A CA 1
ATOM 2267 C C . GLN A 1 282 ? -16.990 -9.662 25.578 1.00 90.31 282 GLN A C 1
ATOM 2269 O O . GLN A 1 282 ? -16.424 -10.131 26.562 1.00 90.31 282 GLN A O 1
ATOM 2274 N N . LEU A 1 283 ? -16.436 -9.704 24.361 1.00 87.94 283 LEU A N 1
ATOM 2275 C CA . LEU A 1 283 ? -15.147 -10.352 24.087 1.00 87.94 283 LEU A CA 1
ATOM 2276 C C . LEU A 1 283 ? -13.951 -9.553 24.619 1.00 87.94 283 LEU A C 1
ATOM 2278 O O . LEU A 1 283 ? -12.938 -10.135 25.015 1.00 87.94 283 LEU A O 1
ATOM 2282 N N . ILE A 1 284 ? -14.047 -8.220 24.601 1.00 90.12 284 ILE A N 1
ATOM 2283 C CA . ILE A 1 284 ? -12.910 -7.331 24.890 1.00 90.12 284 ILE A CA 1
ATOM 2284 C C . ILE A 1 284 ? -13.020 -6.612 26.236 1.00 90.12 284 ILE A C 1
ATOM 2286 O O . ILE A 1 284 ? -12.007 -6.199 26.794 1.00 90.12 284 ILE A O 1
ATOM 2290 N N . GLY A 1 285 ? -14.228 -6.433 26.769 1.00 84.62 285 GLY A N 1
ATOM 2291 C CA . GLY A 1 285 ? -14.510 -5.489 27.850 1.00 84.62 285 GLY A CA 1
ATOM 2292 C C . GLY A 1 285 ? -13.827 -5.828 29.175 1.00 84.62 285 GLY A C 1
ATOM 2293 O O . GLY A 1 285 ? -13.475 -4.922 29.935 1.00 84.62 285 GLY A O 1
ATOM 2294 N N . GLU A 1 286 ? -13.610 -7.115 29.454 1.00 86.50 286 GLU A N 1
ATOM 2295 C CA . GLU A 1 286 ? -12.892 -7.579 30.650 1.00 86.50 286 GLU A CA 1
ATOM 2296 C C . GLU A 1 286 ? -11.370 -7.455 30.515 1.00 86.50 286 GLU A C 1
ATOM 2298 O O . GLU A 1 286 ? -10.680 -7.242 31.508 1.00 86.50 286 GLU A O 1
ATOM 2303 N N . LYS A 1 287 ? -10.867 -7.495 29.279 1.00 87.00 287 LYS A N 1
ATOM 2304 C CA . LYS A 1 287 ? -9.440 -7.451 28.933 1.00 87.00 287 LYS A CA 1
ATOM 2305 C C . LYS A 1 287 ? -8.869 -6.033 28.886 1.00 87.00 287 LYS A C 1
ATOM 2307 O O . LYS A 1 287 ? -7.664 -5.841 28.749 1.00 87.00 287 LYS A O 1
ATOM 2312 N N . ILE A 1 288 ? -9.718 -5.011 28.992 1.00 87.38 288 ILE A N 1
ATOM 2313 C CA . ILE A 1 288 ? -9.310 -3.603 28.949 1.00 87.38 288 ILE A CA 1
ATOM 2314 C C . ILE A 1 288 ? -8.977 -3.091 30.359 1.00 87.38 288 ILE A C 1
ATOM 2316 O O . ILE A 1 288 ? -9.823 -3.070 31.259 1.00 87.38 288 ILE A O 1
ATOM 2320 N N . ASN A 1 289 ? -7.752 -2.588 30.515 1.00 83.94 289 ASN A N 1
ATOM 2321 C CA . ASN A 1 289 ? -7.167 -2.069 31.750 1.00 83.94 289 ASN A CA 1
ATOM 2322 C C . ASN A 1 289 ? -6.597 -0.644 31.574 1.00 83.94 289 ASN A C 1
ATOM 2324 O O . ASN A 1 289 ? -6.494 -0.118 30.468 1.00 83.94 289 ASN A O 1
ATOM 2328 N N . GLU A 1 290 ? -6.182 -0.013 32.681 1.00 79.81 290 GLU A N 1
ATOM 2329 C CA . GLU A 1 290 ? -5.565 1.334 32.707 1.00 79.81 290 GLU A CA 1
ATOM 2330 C C . GLU A 1 290 ? -4.294 1.462 31.850 1.00 79.81 290 GLU A C 1
ATOM 2332 O O . GLU A 1 290 ? -3.958 2.547 31.378 1.00 79.81 290 GLU A O 1
ATOM 2337 N N . ARG A 1 291 ? -3.586 0.348 31.642 1.00 78.81 291 ARG A N 1
ATOM 2338 C CA . ARG A 1 291 ? -2.339 0.278 30.867 1.00 78.81 291 ARG A CA 1
ATOM 2339 C C . ARG A 1 291 ? -2.551 -0.176 29.422 1.00 78.81 291 ARG A C 1
ATOM 2341 O O . ARG A 1 291 ? -1.572 -0.337 28.701 1.00 78.81 291 ARG A O 1
ATOM 2348 N N . GLY A 1 292 ? -3.798 -0.394 29.006 1.00 80.50 292 GLY A N 1
ATOM 2349 C CA . GLY A 1 292 ? -4.146 -0.874 27.674 1.00 80.50 292 GLY A CA 1
ATOM 2350 C C . GLY A 1 292 ? -4.900 -2.202 27.707 1.00 80.50 292 GLY A C 1
ATOM 2351 O O . GLY A 1 292 ? -5.851 -2.353 28.468 1.00 80.50 292 GLY A O 1
ATOM 2352 N N . PHE A 1 293 ? -4.500 -3.150 26.862 1.00 82.31 293 PHE A N 1
ATOM 2353 C CA . PHE A 1 293 ? -5.176 -4.437 26.689 1.00 82.31 293 PHE A CA 1
ATOM 2354 C C . PHE A 1 293 ? -4.354 -5.579 27.291 1.00 82.31 293 PHE A C 1
ATOM 2356 O O . PHE A 1 293 ? -3.165 -5.698 26.994 1.00 82.31 293 PHE A O 1
ATOM 2363 N N . ASP A 1 294 ? -4.986 -6.408 28.118 1.00 83.19 294 ASP A N 1
ATOM 2364 C CA . ASP A 1 294 ? -4.400 -7.608 28.710 1.00 83.19 294 ASP A CA 1
ATOM 2365 C C . ASP A 1 294 ? -5.015 -8.859 28.058 1.00 83.19 294 ASP A C 1
ATOM 2367 O O . ASP A 1 294 ? -6.203 -9.124 28.244 1.00 83.19 294 ASP A O 1
ATOM 2371 N N . PRO A 1 295 ? -4.265 -9.602 27.225 1.00 69.12 295 PRO A N 1
ATOM 2372 C CA . PRO A 1 295 ? -4.810 -10.738 26.489 1.00 69.12 295 PRO A CA 1
ATOM 2373 C C . PRO A 1 295 ? -5.016 -12.006 27.339 1.00 69.12 295 PRO A C 1
ATOM 2375 O O . PRO A 1 295 ? -5.579 -12.961 26.791 1.00 69.12 295 PRO A O 1
ATOM 2378 N N . GLN A 1 296 ? -4.548 -12.025 28.599 1.00 55.56 296 GLN A N 1
ATOM 2379 C CA . GLN A 1 296 ? -4.563 -13.192 29.497 1.00 55.56 296 GLN A CA 1
ATOM 2380 C C . GLN A 1 296 ? -5.963 -13.626 29.939 1.00 55.56 296 GLN A C 1
ATOM 2382 O O . GLN A 1 296 ? -6.849 -12.760 30.112 1.00 55.56 296 GLN A O 1
#

Foldseek 3Di:
DDDDDDDPVVLVVLQPPDDDDDDDPPDPVVVVVVVVSVVSNVVVVVVVVVVVLVVVLVVLLVVLLVVLDDPDLWFKAWDVVQPGFTDNDLQLVVVLVGPLPQHFPWWKKKWWKAWDPPVCQVVDPQWDQDPNTTIDTQDMDTHTLRVQKDFDPPPDPRQFDPVLSVQSSCCSPPPPQQQEKEKEKEFEDEPPVVVLVVLLVVLLVVQPAPTDMDIDIDGIDIMIMHTSDSVNSSLPDPSNVVSLVVVVVSVVVSVVVNVVRHHGYYTYRYMYGRDDSVRVCVVFVVQQHNSGGHPD